Protein AF-A0A7W1UMT4-F1 (afdb_monomer_lite)

Radius of gyration: 26.76 Å; chains: 1; bounding box: 60×89×53 Å

pLDDT: mean 90.51, std 15.52, range [42.12, 98.88]

Secondary structure (DSSP, 8-state):
----SSHHHHHHHHHHHHTT--------PPP--TTS-HHHHHHIIIIISSTTSSSTTTGGGTTT---SSHHHHHH-BTTB-S--TT-GGG-HHHHHH---TTSS---SS-SSTTSPPPPHHHHHHHHHHHHTT---TTSPPTT-S-TT--EEEEEEGGGTEEEEEETTT--EEEEEE-SSSSS---EEEEEE-TTSSEEEEEESS-SEEEEEETTT--EEEEEE---

Structure (mmCIF, N/CA/C/O backbone):
data_AF-A0A7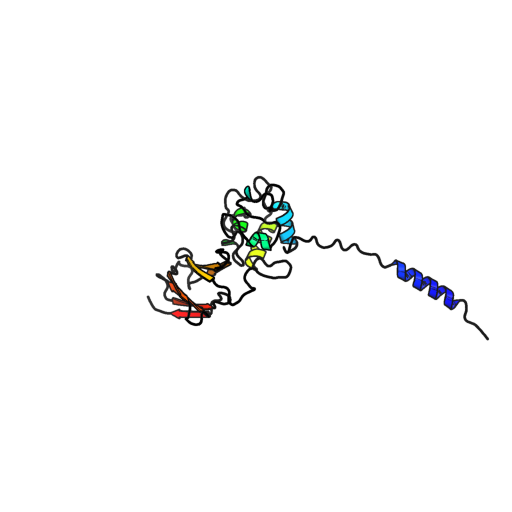W1UMT4-F1
#
_entry.id   AF-A0A7W1UMT4-F1
#
loop_
_atom_site.group_PDB
_atom_site.id
_atom_site.type_symbol
_atom_site.label_atom_id
_atom_site.label_alt_id
_atom_site.label_comp_id
_atom_site.label_asym_id
_atom_site.label_entity_id
_atom_site.label_seq_id
_atom_site.pdbx_PDB_ins_code
_atom_site.Cartn_x
_atom_site.Cartn_y
_atom_site.Cartn_z
_atom_site.occupancy
_atom_site.B_iso_or_equiv
_atom_site.auth_seq_id
_atom_site.auth_comp_id
_atom_site.auth_asym_id
_atom_site.auth_atom_id
_atom_site.pdbx_PDB_model_num
ATOM 1 N N . MET A 1 1 ? 33.170 -77.271 -19.018 1.00 42.12 1 MET A N 1
ATOM 2 C CA . MET A 1 1 ? 33.829 -76.186 -18.254 1.00 42.12 1 MET A CA 1
ATOM 3 C C . MET A 1 1 ? 33.916 -74.934 -19.131 1.00 42.12 1 MET A C 1
ATOM 5 O O . MET A 1 1 ? 34.455 -75.029 -20.220 1.00 42.12 1 MET A O 1
ATOM 9 N N . ARG A 1 2 ? 33.373 -73.802 -18.647 1.00 47.34 2 ARG A N 1
ATOM 10 C CA . ARG A 1 2 ? 33.477 -72.409 -19.159 1.00 47.34 2 ARG A CA 1
ATOM 11 C C . ARG A 1 2 ? 32.801 -72.032 -20.496 1.00 47.34 2 ARG A C 1
ATOM 13 O O . ARG A 1 2 ? 33.452 -71.708 -21.479 1.00 47.34 2 ARG A O 1
ATOM 20 N N . ILE A 1 3 ? 31.478 -71.873 -20.431 1.00 52.53 3 ILE A N 1
ATOM 21 C CA . ILE A 1 3 ? 30.715 -70.863 -21.191 1.00 52.53 3 ILE A CA 1
ATOM 22 C C . ILE A 1 3 ? 30.668 -69.618 -20.289 1.00 52.53 3 ILE A C 1
ATOM 24 O O . ILE A 1 3 ? 30.137 -69.764 -19.193 1.00 52.53 3 ILE A O 1
ATOM 28 N N . LYS A 1 4 ? 31.276 -68.470 -20.658 1.00 49.97 4 LYS A N 1
ATOM 29 C CA . LYS A 1 4 ? 31.112 -67.123 -20.018 1.00 49.97 4 LYS A CA 1
ATOM 30 C C . LYS A 1 4 ? 32.147 -66.087 -20.530 1.00 49.97 4 LYS A C 1
ATOM 32 O O . LYS A 1 4 ? 32.938 -65.567 -19.751 1.00 49.97 4 LYS A O 1
ATOM 37 N N . LYS A 1 5 ? 32.202 -65.777 -21.834 1.00 51.28 5 LYS A N 1
ATOM 38 C CA . LYS A 1 5 ? 33.026 -64.632 -22.311 1.00 51.28 5 LYS A CA 1
ATOM 39 C C . LYS A 1 5 ? 32.299 -63.627 -23.209 1.00 51.28 5 LYS A C 1
ATOM 41 O O . LYS A 1 5 ? 32.615 -62.448 -23.130 1.00 51.28 5 LYS A O 1
ATOM 46 N N . HIS A 1 6 ? 31.276 -64.028 -23.966 1.00 49.38 6 HIS A N 1
ATOM 47 C CA . HIS A 1 6 ? 30.597 -63.099 -24.885 1.00 49.38 6 HIS A CA 1
ATOM 48 C C . HIS A 1 6 ? 29.485 -62.253 -24.242 1.00 49.38 6 HIS A C 1
ATOM 50 O O . HIS A 1 6 ? 29.259 -61.126 -24.670 1.00 49.38 6 HIS A O 1
ATOM 56 N N . THR A 1 7 ? 28.859 -62.721 -23.158 1.00 48.56 7 THR A N 1
ATOM 57 C CA . THR A 1 7 ? 27.825 -61.958 -22.432 1.00 48.56 7 THR A CA 1
ATOM 58 C C . THR A 1 7 ? 28.391 -60.760 -21.668 1.00 48.56 7 THR A C 1
ATOM 60 O O . THR A 1 7 ? 27.680 -59.790 -21.441 1.00 48.56 7 THR A O 1
ATOM 63 N N . SER A 1 8 ? 29.679 -60.792 -21.306 1.00 48.41 8 SER A N 1
ATOM 64 C CA . SER A 1 8 ? 30.320 -59.702 -20.561 1.00 48.41 8 SER A CA 1
ATOM 65 C C . SER A 1 8 ? 30.620 -58.477 -21.426 1.00 48.41 8 SER A C 1
ATOM 67 O O . SER A 1 8 ? 30.654 -57.378 -20.894 1.00 48.41 8 SER A O 1
ATOM 69 N N . LEU A 1 9 ? 30.847 -58.645 -22.734 1.00 46.59 9 LEU A N 1
ATOM 70 C CA . LEU A 1 9 ? 31.264 -57.544 -23.610 1.00 46.59 9 LEU A CA 1
ATOM 71 C C . LEU A 1 9 ? 30.074 -56.686 -24.077 1.00 46.59 9 LEU A C 1
ATOM 73 O O . LEU A 1 9 ? 30.197 -55.470 -24.189 1.00 46.59 9 LEU A O 1
ATOM 77 N N . PHE A 1 10 ? 28.906 -57.304 -24.283 1.00 47.50 10 PHE A N 1
ATOM 78 C CA . PHE A 1 10 ? 27.680 -56.595 -24.675 1.00 47.50 10 PHE A CA 1
ATOM 79 C C . PHE A 1 10 ? 27.048 -55.800 -23.525 1.00 47.50 10 PHE A C 1
ATOM 81 O O . PHE A 1 10 ? 26.506 -54.722 -23.756 1.00 47.50 10 PHE A O 1
ATOM 88 N N . VAL A 1 11 ? 27.172 -56.279 -22.282 1.00 51.97 11 VAL A N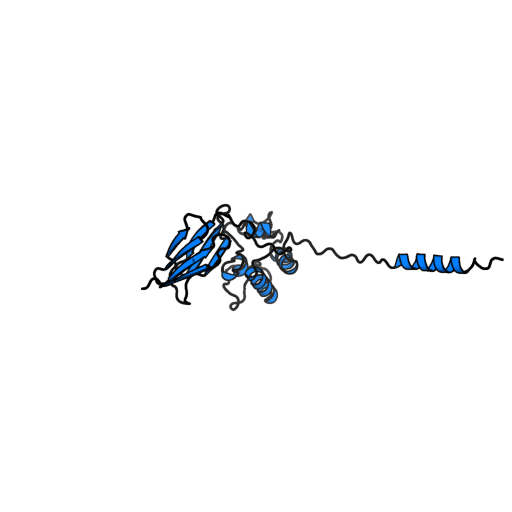 1
ATOM 89 C CA . VAL A 1 11 ? 26.691 -55.549 -21.095 1.00 51.97 11 VAL A CA 1
ATOM 90 C C . VAL A 1 11 ? 27.550 -54.305 -20.830 1.00 51.97 11 VAL A C 1
ATOM 92 O O . VAL A 1 11 ? 27.012 -53.249 -20.512 1.00 51.97 11 VAL A O 1
ATOM 95 N N . SER A 1 12 ? 28.866 -54.375 -21.059 1.00 52.12 12 SER A N 1
ATOM 96 C CA . SER A 1 12 ? 29.768 -53.225 -20.896 1.00 52.12 12 SER A CA 1
ATOM 97 C C . SER A 1 12 ? 29.534 -52.113 -21.925 1.00 52.12 12 SER A C 1
ATOM 99 O O . SER A 1 12 ? 29.654 -50.937 -21.588 1.00 52.12 12 SER A O 1
ATOM 101 N N . LEU A 1 13 ? 29.167 -52.459 -23.167 1.00 48.53 13 LEU A N 1
ATOM 102 C CA . LEU A 1 13 ? 28.899 -51.469 -24.218 1.00 48.53 13 LEU A CA 1
ATOM 103 C C . LEU A 1 13 ? 27.535 -50.778 -24.031 1.00 48.53 13 LEU A C 1
ATOM 105 O O . LEU A 1 13 ? 27.405 -49.591 -24.320 1.00 48.53 13 LEU A O 1
ATOM 109 N N . ALA A 1 14 ? 26.542 -51.485 -23.480 1.00 53.78 14 ALA A N 1
ATOM 110 C CA . ALA A 1 14 ? 25.231 -50.916 -23.158 1.00 53.78 14 ALA A CA 1
ATOM 111 C C . ALA A 1 14 ? 25.280 -49.935 -21.968 1.00 53.78 14 ALA A C 1
ATOM 113 O O . ALA A 1 14 ? 24.598 -48.912 -21.992 1.00 53.78 14 ALA A O 1
ATOM 114 N N . ILE A 1 15 ? 26.127 -50.195 -20.963 1.00 54.16 15 ILE A N 1
ATOM 115 C CA . ILE A 1 15 ? 26.299 -49.306 -19.798 1.00 54.16 15 ILE A CA 1
ATOM 116 C C . ILE A 1 15 ? 27.061 -48.026 -20.183 1.00 54.16 15 ILE A C 1
ATOM 118 O O . ILE A 1 15 ? 26.700 -46.938 -19.733 1.00 54.16 15 ILE A O 1
ATOM 122 N N . LEU A 1 16 ? 28.049 -48.111 -21.083 1.00 49.50 16 LEU A N 1
ATOM 123 C CA . LEU A 1 16 ? 28.735 -46.917 -21.596 1.00 49.50 16 LEU A CA 1
ATOM 124 C C . LEU A 1 16 ? 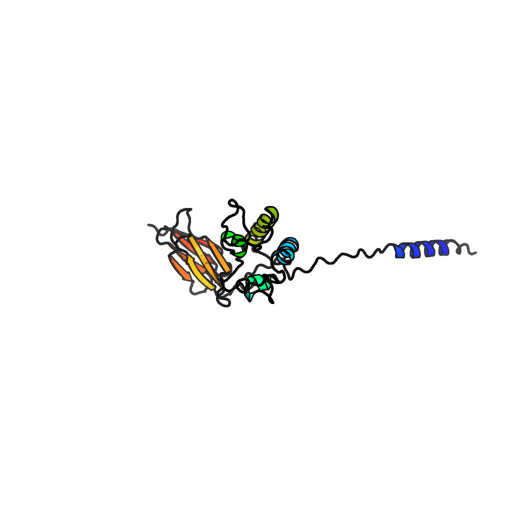27.825 -46.029 -22.457 1.00 49.50 16 LEU A C 1
ATOM 126 O O . LEU A 1 16 ? 27.987 -44.814 -22.428 1.00 49.50 16 LEU A O 1
ATOM 130 N N . LEU A 1 17 ? 26.846 -46.598 -23.170 1.00 50.06 17 LEU A N 1
ATOM 131 C CA . LEU A 1 17 ? 25.905 -45.824 -23.988 1.00 50.06 17 LEU A CA 1
ATOM 132 C C . LEU A 1 17 ? 24.823 -45.119 -23.146 1.00 50.06 17 LEU A C 1
ATOM 134 O O . LEU A 1 17 ? 24.358 -44.046 -23.527 1.00 50.06 17 LEU A O 1
ATOM 138 N N . SER A 1 18 ? 24.470 -45.659 -21.971 1.00 53.06 18 SER A N 1
ATOM 139 C CA . SER A 1 18 ? 23.539 -45.000 -21.037 1.00 53.06 18 SER A CA 1
ATOM 140 C C . SER A 1 18 ? 24.120 -43.766 -20.336 1.00 53.06 18 SER A C 1
ATOM 142 O O . SER A 1 18 ? 23.362 -42.903 -19.902 1.00 53.06 18 SER A O 1
ATOM 144 N N . CYS A 1 19 ? 25.450 -43.633 -20.279 1.00 49.44 19 CYS A N 1
ATOM 145 C CA . CYS A 1 19 ? 26.119 -42.483 -19.662 1.00 49.44 19 CYS A CA 1
ATOM 146 C C . CYS A 1 19 ? 26.206 -41.244 -20.575 1.00 49.44 19 CYS A C 1
ATOM 148 O O . CYS A 1 19 ? 26.606 -40.184 -20.107 1.00 49.44 19 CYS A O 1
ATOM 150 N N . PHE A 1 20 ? 25.821 -41.343 -21.855 1.00 49.38 20 PHE A N 1
ATOM 151 C CA . PHE A 1 20 ? 25.836 -40.209 -22.796 1.00 49.38 20 PHE A CA 1
ATOM 152 C C . PHE A 1 20 ? 24.475 -39.515 -22.967 1.00 49.38 20 PHE A C 1
ATOM 154 O O . PHE A 1 20 ? 24.371 -38.557 -23.729 1.00 49.38 20 PHE A O 1
ATOM 161 N N . LEU A 1 21 ? 23.432 -39.957 -22.252 1.00 49.69 21 LEU A N 1
ATOM 162 C CA . LEU A 1 21 ? 22.096 -39.346 -22.309 1.00 49.69 21 LEU A CA 1
ATOM 163 C C . LEU A 1 21 ? 21.813 -38.343 -21.183 1.00 49.69 21 LEU A C 1
ATOM 165 O O . LEU A 1 21 ? 20.728 -37.761 -21.148 1.00 49.69 21 LEU A O 1
ATOM 169 N N . THR A 1 22 ? 22.779 -38.049 -20.308 1.00 58.03 22 THR A N 1
ATOM 170 C CA . THR A 1 22 ? 22.703 -36.861 -19.447 1.00 58.03 22 THR A CA 1
ATOM 171 C C . THR A 1 22 ? 22.998 -35.620 -20.281 1.00 58.03 22 THR A C 1
ATOM 173 O O . THR A 1 22 ? 24.085 -35.049 -20.242 1.00 58.03 22 THR A O 1
ATOM 176 N N . THR A 1 23 ? 22.012 -35.208 -21.078 1.00 55.50 23 THR A N 1
ATOM 177 C CA . THR A 1 23 ? 21.967 -33.848 -21.596 1.00 55.50 23 THR A CA 1
ATOM 178 C C . THR A 1 23 ? 21.866 -32.917 -20.389 1.00 55.50 23 THR A C 1
ATOM 180 O O . THR A 1 23 ? 20.874 -32.919 -19.660 1.00 55.50 23 THR A O 1
ATOM 183 N N . CYS A 1 24 ? 22.923 -32.146 -20.132 1.00 55.28 24 CYS A N 1
ATOM 184 C CA . CYS A 1 24 ? 22.795 -30.934 -19.339 1.00 55.28 24 CYS A CA 1
ATOM 185 C C . CYS A 1 24 ? 21.838 -30.025 -20.106 1.00 55.28 24 CYS A C 1
ATOM 187 O O . CYS A 1 24 ? 22.247 -29.275 -20.995 1.00 55.28 24 CYS A O 1
ATOM 189 N N . LYS A 1 25 ? 20.546 -30.095 -19.777 1.00 57.00 25 LYS A N 1
ATOM 190 C CA . LYS A 1 25 ? 19.657 -28.970 -20.027 1.00 57.00 25 LYS A CA 1
ATOM 191 C C . LYS A 1 25 ? 20.327 -27.806 -19.306 1.00 57.00 25 LYS A C 1
ATOM 193 O O . LYS A 1 25 ? 20.435 -27.826 -18.085 1.00 57.00 25 LYS A O 1
ATOM 198 N N . ASN A 1 26 ? 20.831 -26.832 -20.061 1.00 54.00 26 ASN A N 1
ATOM 199 C CA . ASN A 1 26 ? 21.035 -25.500 -19.517 1.00 54.00 26 ASN A CA 1
ATOM 200 C C . ASN A 1 26 ? 19.641 -25.060 -19.068 1.00 54.00 26 ASN A C 1
ATOM 202 O O . ASN A 1 26 ? 18.863 -24.539 -19.871 1.00 54.00 26 ASN A O 1
ATOM 206 N N . GLU A 1 27 ? 19.281 -25.350 -17.819 1.00 52.88 27 GLU A N 1
ATOM 207 C CA . GLU A 1 27 ? 18.276 -24.563 -17.137 1.00 52.88 27 GLU A CA 1
ATOM 208 C C . GLU A 1 27 ? 18.863 -23.165 -17.167 1.00 52.88 27 GLU A C 1
ATOM 210 O O . GLU A 1 27 ? 19.809 -22.853 -16.446 1.00 52.88 27 GLU A O 1
ATOM 215 N N . LYS A 1 28 ? 18.414 -22.360 -18.137 1.00 56.12 28 LYS A N 1
ATOM 216 C CA . LYS A 1 28 ? 18.671 -20.931 -18.109 1.00 56.12 28 LYS A CA 1
ATOM 217 C C . LYS A 1 28 ? 18.177 -20.516 -16.735 1.00 56.12 28 LYS A C 1
ATOM 219 O O . LYS A 1 28 ? 16.968 -20.564 -16.515 1.00 56.12 28 LYS A O 1
ATOM 224 N N . GLY A 1 29 ? 19.109 -20.236 -15.821 1.00 60.88 29 GLY A N 1
ATOM 225 C CA . GLY A 1 29 ? 18.767 -19.820 -14.472 1.00 60.88 29 GLY A CA 1
ATOM 226 C C . GLY A 1 29 ? 17.716 -18.731 -14.596 1.00 60.88 29 GLY A C 1
ATOM 227 O O . GLY A 1 29 ? 17.865 -17.827 -15.425 1.00 60.88 29 GLY A O 1
ATOM 228 N N . THR A 1 30 ? 16.609 -18.880 -13.875 1.00 62.69 30 THR A N 1
ATOM 229 C CA . THR A 1 30 ? 15.587 -17.837 -13.798 1.00 62.69 30 THR A CA 1
ATOM 230 C C . THR A 1 30 ? 16.307 -16.530 -13.478 1.00 62.69 30 THR A C 1
ATOM 232 O O . THR A 1 30 ? 17.033 -16.505 -12.478 1.00 62.69 30 THR A O 1
ATOM 235 N N . PRO A 1 31 ? 16.201 -15.488 -14.328 1.00 74.38 31 PRO A N 1
ATOM 236 C CA . PRO A 1 31 ? 16.914 -14.242 -14.094 1.00 74.38 31 PRO A CA 1
ATOM 237 C C . PRO A 1 31 ? 16.641 -13.756 -12.673 1.00 74.38 31 PRO A C 1
ATOM 239 O O . PRO A 1 31 ? 15.491 -13.756 -12.233 1.00 74.38 31 PRO A O 1
ATOM 242 N N . ASP A 1 32 ? 17.682 -13.397 -11.930 1.00 83.50 32 ASP A N 1
ATOM 243 C CA . ASP A 1 32 ? 17.494 -12.806 -10.613 1.00 83.50 32 ASP A CA 1
ATOM 244 C C . ASP A 1 32 ? 17.035 -11.358 -10.786 1.00 83.50 32 ASP A C 1
ATOM 246 O O . ASP A 1 32 ? 17.789 -10.507 -11.254 1.00 83.50 32 ASP A O 1
ATOM 250 N N . PHE A 1 33 ? 15.771 -11.092 -10.459 1.00 95.12 33 PHE A N 1
ATOM 251 C CA . PHE A 1 33 ? 15.196 -9.751 -10.474 1.00 95.12 33 PHE A CA 1
ATOM 252 C C . PHE A 1 33 ? 15.297 -9.107 -9.090 1.00 95.12 33 PHE A C 1
ATOM 254 O O . PHE A 1 33 ? 14.361 -8.448 -8.648 1.00 95.12 33 PHE A O 1
ATOM 261 N N . ASN A 1 34 ? 16.400 -9.336 -8.374 1.00 95.94 34 ASN A N 1
ATOM 262 C CA . ASN A 1 34 ? 16.686 -8.763 -7.059 1.00 95.94 34 ASN A CA 1
ATOM 263 C C . ASN A 1 34 ? 15.475 -8.846 -6.112 1.00 95.94 34 ASN A C 1
ATOM 265 O O . ASN A 1 34 ? 14.974 -7.832 -5.609 1.00 95.94 34 ASN A O 1
ATOM 269 N N . ARG A 1 35 ? 15.009 -10.087 -5.907 1.00 97.06 35 ARG A N 1
ATOM 270 C CA . ARG A 1 35 ? 13.858 -10.489 -5.074 1.00 97.06 35 ARG A CA 1
ATOM 271 C C . ARG A 1 35 ? 12.465 -10.125 -5.594 1.00 97.06 35 ARG A C 1
ATOM 273 O O . ARG A 1 35 ? 11.492 -10.507 -4.952 1.00 97.06 35 ARG A O 1
ATOM 280 N N . PHE A 1 36 ? 12.297 -9.461 -6.736 1.00 98.38 36 PHE A N 1
ATOM 281 C CA . PHE A 1 36 ? 10.961 -9.390 -7.338 1.00 98.38 36 PHE A CA 1
ATOM 282 C C . PHE A 1 36 ? 10.510 -10.777 -7.847 1.00 98.38 36 PHE A C 1
ATOM 284 O O . PHE A 1 36 ? 11.341 -11.554 -8.336 1.00 98.38 36 PHE A O 1
ATOM 291 N N . PRO A 1 37 ? 9.199 -11.090 -7.801 1.00 97.69 37 PRO A N 1
ATOM 292 C CA . PRO A 1 37 ? 8.628 -12.177 -8.597 1.00 97.69 37 PRO A CA 1
ATOM 293 C C . PRO A 1 37 ? 8.964 -12.009 -10.085 1.00 97.69 37 PRO A C 1
ATOM 295 O O . PRO A 1 37 ? 9.106 -10.886 -10.560 1.00 97.69 37 PRO A O 1
ATOM 298 N N . ASP A 1 38 ? 9.103 -13.102 -10.835 1.00 96.75 38 ASP A N 1
ATOM 299 C CA . ASP A 1 38 ? 9.668 -13.065 -12.195 1.00 96.75 38 ASP A CA 1
ATOM 300 C C . ASP A 1 38 ? 8.899 -12.190 -13.190 1.00 96.75 38 ASP A C 1
ATOM 302 O O . ASP A 1 38 ? 9.489 -11.553 -14.060 1.00 96.75 38 ASP A O 1
ATOM 306 N N . ASP A 1 39 ? 7.577 -12.184 -13.112 1.00 96.81 39 ASP A N 1
ATOM 307 C CA . ASP A 1 39 ? 6.692 -11.412 -13.979 1.00 96.81 39 ASP A CA 1
ATOM 308 C C . ASP A 1 39 ? 6.706 -9.913 -13.634 1.00 96.81 39 ASP A C 1
ATOM 310 O O . ASP A 1 39 ? 6.851 -9.075 -14.526 1.00 96.81 39 ASP A O 1
ATOM 314 N N . VAL A 1 40 ? 6.668 -9.576 -12.346 1.00 98.44 40 VAL A N 1
ATOM 315 C CA . VAL A 1 40 ? 6.822 -8.206 -11.836 1.00 98.44 40 VAL A CA 1
ATOM 316 C C . VAL A 1 40 ? 8.229 -7.678 -12.118 1.00 98.44 40 VAL A C 1
ATOM 318 O O . VAL A 1 40 ? 8.394 -6.568 -12.620 1.00 98.44 40 VAL A O 1
ATOM 321 N N . GLY A 1 41 ? 9.252 -8.488 -11.854 1.00 97.69 41 GLY A N 1
ATOM 322 C CA . GLY A 1 41 ? 10.660 -8.170 -12.057 1.00 97.69 41 GLY A CA 1
ATOM 323 C C . GLY A 1 41 ? 10.981 -7.848 -13.513 1.00 97.69 41 GLY A C 1
ATOM 324 O O . GLY A 1 41 ? 11.678 -6.870 -13.782 1.00 97.69 41 GLY A O 1
ATOM 325 N N . LYS A 1 42 ? 10.389 -8.576 -14.470 1.00 97.19 42 LYS A N 1
ATOM 326 C CA . LYS A 1 42 ? 10.483 -8.229 -15.899 1.00 97.19 42 LYS A CA 1
ATOM 327 C C . LYS A 1 42 ? 10.003 -6.807 -16.167 1.00 97.19 42 LYS A C 1
ATOM 329 O O . LYS A 1 42 ? 10.700 -6.074 -16.863 1.00 97.19 42 LYS A O 1
ATOM 334 N N . ILE A 1 43 ? 8.863 -6.392 -15.612 1.00 98.12 43 ILE A N 1
ATOM 335 C CA . ILE A 1 43 ? 8.360 -5.019 -15.774 1.00 98.12 43 ILE A CA 1
ATOM 336 C C . ILE A 1 43 ? 9.338 -4.026 -15.139 1.00 98.12 43 ILE A C 1
ATOM 338 O O . ILE A 1 43 ? 9.769 -3.088 -15.811 1.00 98.12 43 ILE A O 1
ATOM 342 N N . MET A 1 44 ? 9.734 -4.259 -13.883 1.00 97.75 44 MET A N 1
ATOM 343 C CA . MET A 1 44 ? 10.614 -3.347 -13.145 1.00 97.75 44 MET A CA 1
ATOM 344 C C . MET A 1 44 ? 11.927 -3.106 -13.890 1.00 97.75 44 MET A C 1
ATOM 346 O O . MET A 1 44 ? 12.285 -1.958 -14.129 1.00 97.75 44 MET A O 1
ATOM 350 N N . PHE A 1 45 ? 12.607 -4.156 -14.346 1.00 96.62 45 PHE A N 1
ATOM 351 C CA . PHE A 1 45 ? 13.932 -4.027 -14.960 1.00 96.62 45 PHE A CA 1
ATOM 352 C C . PHE A 1 45 ? 13.914 -3.613 -16.431 1.00 96.62 45 PHE A C 1
ATOM 354 O O . PHE A 1 45 ? 14.888 -3.038 -16.908 1.00 96.62 45 PHE A O 1
ATOM 361 N N . THR A 1 46 ? 12.834 -3.883 -17.169 1.00 95.12 46 THR A N 1
ATOM 362 C CA . THR A 1 46 ? 12.774 -3.526 -18.599 1.00 95.12 46 THR A CA 1
ATOM 363 C C . THR A 1 46 ? 12.106 -2.181 -18.864 1.00 95.12 46 THR A C 1
ATOM 365 O O . THR A 1 46 ? 12.325 -1.609 -19.931 1.00 95.12 46 THR A O 1
ATOM 368 N N . LYS A 1 47 ? 11.309 -1.663 -17.918 1.00 96.31 47 LYS A N 1
ATOM 369 C CA . LYS A 1 47 ? 10.514 -0.439 -18.114 1.00 96.31 47 LYS A CA 1
ATOM 370 C C . LYS A 1 47 ? 10.732 0.650 -17.064 1.00 96.31 47 LYS A C 1
ATOM 372 O O . LYS A 1 47 ? 10.364 1.790 -17.333 1.00 96.31 47 LYS A O 1
ATOM 377 N N . CYS A 1 48 ? 11.299 0.333 -15.896 1.00 96.31 48 CYS A N 1
ATOM 378 C CA . CYS A 1 48 ? 11.365 1.275 -14.771 1.00 96.31 48 CYS A CA 1
ATOM 379 C C . CYS A 1 48 ? 12.806 1.547 -14.305 1.00 96.31 48 CYS A C 1
ATOM 381 O O . CYS A 1 48 ? 13.259 2.693 -14.295 1.00 96.31 48 CYS A O 1
ATOM 383 N N . ALA A 1 49 ? 13.537 0.496 -13.937 1.00 96.44 49 ALA A N 1
ATOM 384 C CA . ALA A 1 49 ? 14.914 0.518 -13.450 1.00 96.44 49 ALA A CA 1
ATOM 385 C C . ALA A 1 49 ? 15.926 0.482 -14.610 1.00 96.44 49 ALA A C 1
ATOM 387 O O . ALA A 1 49 ? 16.857 -0.318 -14.634 1.00 96.44 49 ALA A O 1
ATOM 388 N N . THR A 1 50 ? 15.726 1.349 -15.602 1.00 93.94 50 THR A N 1
ATOM 389 C CA . THR A 1 50 ? 16.637 1.524 -16.738 1.00 93.94 50 THR A CA 1
ATOM 390 C C . THR A 1 50 ? 17.578 2.706 -16.505 1.00 93.94 50 THR A C 1
ATOM 392 O O . THR A 1 50 ? 17.297 3.599 -15.700 1.00 93.94 50 THR A O 1
ATOM 395 N N . THR A 1 51 ? 18.704 2.747 -17.220 1.00 92.31 51 THR A N 1
ATOM 396 C CA . THR A 1 51 ? 19.644 3.878 -17.176 1.00 92.31 51 THR A CA 1
ATOM 397 C C . THR A 1 51 ? 18.917 5.207 -17.410 1.00 92.31 51 THR A C 1
ATOM 399 O O . THR A 1 51 ? 18.171 5.339 -18.376 1.00 92.31 51 THR A O 1
ATOM 402 N N . GLY A 1 52 ? 19.129 6.185 -16.523 1.00 92.25 52 GLY A N 1
ATOM 403 C CA . GLY A 1 52 ? 18.460 7.489 -16.573 1.00 92.25 52 GLY A CA 1
ATOM 404 C C . GLY A 1 52 ? 17.096 7.555 -15.871 1.00 92.25 52 GLY A C 1
ATOM 405 O O . GLY A 1 52 ? 16.516 8.635 -15.814 1.00 92.25 52 GLY A O 1
ATOM 406 N N . CYS A 1 53 ? 16.586 6.445 -15.323 1.00 94.62 53 CYS A N 1
ATOM 407 C CA . CYS A 1 53 ? 15.290 6.381 -14.637 1.00 94.62 53 CYS A CA 1
ATOM 408 C C . CYS A 1 53 ? 15.441 5.920 -13.173 1.00 94.62 53 CYS A C 1
ATOM 410 O O . CYS A 1 53 ? 16.208 6.513 -12.419 1.00 94.62 53 CYS A O 1
ATOM 412 N N . HIS A 1 54 ? 14.723 4.881 -12.741 1.00 96.88 54 HIS A N 1
ATOM 413 C CA . HIS A 1 54 ? 14.633 4.477 -11.334 1.00 96.88 54 HIS A CA 1
ATOM 414 C C . HIS A 1 54 ? 15.751 3.515 -10.903 1.00 96.88 54 HIS A C 1
ATOM 416 O O . HIS A 1 54 ? 15.485 2.427 -10.395 1.00 96.88 54 HIS A O 1
ATOM 422 N N . THR A 1 55 ? 17.006 3.908 -11.113 1.00 97.00 55 THR A N 1
ATOM 423 C CA . THR A 1 55 ? 18.198 3.176 -10.636 1.00 97.00 55 THR A CA 1
ATOM 424 C C . THR A 1 55 ? 18.916 3.958 -9.549 1.00 97.00 55 THR A C 1
ATOM 426 O O . THR A 1 55 ? 18.795 5.179 -9.498 1.00 97.00 55 THR A O 1
ATOM 429 N N . ASP A 1 56 ? 19.718 3.317 -8.701 1.00 96.56 56 ASP A N 1
ATOM 430 C CA . ASP A 1 56 ? 20.483 3.998 -7.654 1.00 96.56 56 ASP A CA 1
ATOM 431 C C . ASP A 1 56 ? 21.406 5.082 -8.219 1.00 96.56 56 ASP A C 1
ATOM 433 O O . ASP A 1 56 ? 21.545 6.145 -7.612 1.00 96.56 56 ASP A O 1
ATOM 437 N N . ASN A 1 57 ? 21.944 4.861 -9.421 1.00 96.62 57 ASN A N 1
ATOM 438 C CA . ASN A 1 57 ? 22.779 5.833 -10.125 1.00 96.62 57 ASN A CA 1
ATOM 439 C C . ASN A 1 57 ? 21.988 7.008 -10.727 1.00 96.62 57 ASN A C 1
ATOM 441 O O . ASN A 1 57 ? 22.558 8.076 -10.937 1.00 96.62 57 ASN A O 1
ATOM 445 N N . SER A 1 58 ? 20.698 6.828 -11.026 1.00 95.88 58 SER A N 1
ATOM 446 C CA . SER A 1 58 ? 19.894 7.812 -11.776 1.00 95.88 58 SER A CA 1
ATOM 447 C C . SER A 1 58 ? 18.747 8.421 -10.960 1.00 95.88 58 SER A C 1
ATOM 449 O O . SER A 1 58 ? 18.133 9.394 -11.398 1.00 95.88 58 SER A O 1
ATOM 451 N N . LYS A 1 59 ? 18.482 7.908 -9.749 1.00 95.00 59 LYS A N 1
ATOM 452 C CA . LYS A 1 59 ? 17.281 8.226 -8.963 1.00 95.00 59 LYS A CA 1
ATOM 453 C C . LYS A 1 59 ? 17.114 9.697 -8.612 1.00 95.00 59 LYS A C 1
ATOM 455 O O . LYS A 1 59 ? 15.994 10.145 -8.381 1.00 95.00 59 LYS A O 1
ATOM 460 N N . GLY A 1 60 ? 18.200 10.471 -8.604 1.00 93.38 60 GLY A N 1
ATOM 461 C CA . GLY A 1 60 ? 18.139 11.924 -8.419 1.00 93.38 60 GLY A CA 1
ATOM 462 C C . GLY A 1 60 ? 17.222 12.617 -9.436 1.00 93.38 60 GLY A C 1
ATOM 463 O O . GLY A 1 60 ? 16.529 13.564 -9.079 1.00 93.38 60 GLY A O 1
ATOM 464 N N . ALA A 1 61 ? 17.144 12.098 -10.666 1.00 89.81 61 ALA A N 1
ATOM 465 C CA . ALA A 1 61 ? 16.260 12.605 -11.717 1.00 89.81 61 ALA A CA 1
ATOM 466 C C . ALA A 1 61 ? 14.835 12.015 -11.673 1.00 89.81 61 ALA A C 1
ATOM 468 O O . ALA A 1 61 ? 13.966 12.456 -12.420 1.00 89.81 61 ALA A O 1
ATOM 469 N N . SER A 1 62 ? 14.570 11.038 -10.800 1.00 92.50 62 SER A N 1
ATOM 470 C CA . SER A 1 62 ? 13.306 10.295 -10.726 1.00 92.50 62 SER A CA 1
ATOM 471 C C . SER A 1 62 ? 12.697 10.326 -9.318 1.00 92.50 62 SER A C 1
ATOM 473 O O . SER A 1 62 ? 12.223 9.314 -8.795 1.00 92.50 62 SER A O 1
ATOM 475 N N . GLY A 1 63 ? 12.760 11.493 -8.669 1.00 93.69 63 GLY A N 1
ATOM 476 C CA . GLY A 1 63 ? 12.173 11.713 -7.343 1.00 93.69 63 GLY A CA 1
ATOM 477 C C . GLY A 1 63 ? 12.841 10.907 -6.227 1.00 93.69 63 GLY A C 1
ATOM 478 O O . GLY A 1 63 ? 12.180 10.513 -5.273 1.00 93.69 63 GLY A O 1
ATOM 479 N N . GLY A 1 64 ? 14.131 10.593 -6.355 1.00 96.12 64 GLY A N 1
ATOM 480 C CA . GLY A 1 64 ? 14.889 9.812 -5.375 1.00 96.12 64 GLY A CA 1
ATOM 481 C C . GLY A 1 64 ? 14.499 8.334 -5.282 1.00 96.12 64 GLY A C 1
ATOM 482 O O . GLY A 1 64 ? 15.043 7.638 -4.432 1.00 96.12 64 GLY A O 1
ATOM 483 N N . LEU A 1 65 ? 13.592 7.844 -6.135 1.00 97.31 65 LEU A N 1
ATOM 484 C CA . LEU A 1 65 ? 13.087 6.472 -6.096 1.00 97.31 65 LEU A CA 1
ATOM 485 C C . LEU A 1 65 ? 13.982 5.508 -6.888 1.00 97.31 65 LEU A C 1
ATOM 487 O O . LEU A 1 65 ? 14.202 5.723 -8.082 1.00 97.31 65 LEU A O 1
ATOM 491 N N . SER A 1 66 ? 14.406 4.417 -6.246 1.00 97.81 66 SER A N 1
ATOM 492 C CA . SER A 1 66 ? 15.096 3.285 -6.880 1.00 97.81 66 SER A CA 1
ATOM 493 C C . SER A 1 66 ? 14.187 2.058 -6.945 1.00 97.81 66 SER A C 1
ATOM 495 O O . SER A 1 66 ? 13.521 1.717 -5.969 1.00 97.81 66 SER A O 1
ATOM 497 N N . LEU A 1 67 ? 14.172 1.394 -8.099 1.00 97.88 67 LEU A N 1
ATOM 498 C CA . LEU A 1 67 ? 13.418 0.168 -8.372 1.00 97.88 67 LEU A CA 1
ATOM 499 C C . LEU A 1 67 ? 14.347 -0.990 -8.777 1.00 97.88 67 LEU A C 1
ATOM 501 O O . LEU A 1 67 ? 13.893 -1.981 -9.340 1.00 97.88 67 LEU A O 1
ATOM 505 N N . GLU A 1 68 ? 15.648 -0.880 -8.483 1.00 96.00 68 GLU A N 1
ATOM 506 C CA . GLU A 1 68 ? 16.649 -1.920 -8.772 1.00 96.00 68 GLU A CA 1
ATOM 507 C C . GLU A 1 68 ? 16.547 -3.145 -7.860 1.00 96.00 68 GLU A C 1
ATOM 509 O O . GLU A 1 68 ? 17.206 -4.147 -8.111 1.00 96.00 68 GLU A O 1
ATOM 514 N N . SER A 1 69 ? 15.733 -3.104 -6.808 1.00 98.06 69 SER A N 1
ATOM 515 C CA . SER A 1 69 ? 15.380 -4.291 -6.033 1.00 98.06 69 SER A CA 1
ATOM 516 C C . SER A 1 69 ? 14.043 -4.119 -5.331 1.00 98.06 69 SER A C 1
ATOM 518 O O . SER A 1 69 ? 13.554 -2.997 -5.146 1.00 98.06 69 SER A O 1
ATOM 520 N N . TRP A 1 70 ? 13.471 -5.243 -4.897 1.00 98.56 70 TRP A N 1
ATOM 521 C CA . TRP A 1 70 ? 12.253 -5.242 -4.094 1.00 98.56 70 TRP A CA 1
ATOM 522 C C . TRP A 1 70 ? 12.431 -4.429 -2.804 1.00 98.56 70 TRP A C 1
ATOM 524 O O . TRP A 1 70 ? 11.570 -3.623 -2.458 1.00 98.56 70 TRP A O 1
ATOM 534 N N . ASP A 1 71 ? 13.582 -4.555 -2.133 1.00 98.12 71 ASP A N 1
ATOM 535 C CA . ASP A 1 71 ? 13.875 -3.781 -0.921 1.00 98.12 71 ASP A CA 1
ATOM 536 C C . ASP A 1 71 ? 14.003 -2.280 -1.209 1.00 98.12 71 ASP A C 1
ATOM 538 O O . ASP A 1 71 ? 13.455 -1.471 -0.460 1.00 98.12 71 ASP A O 1
ATOM 542 N N . LYS A 1 72 ? 14.676 -1.904 -2.309 1.00 98.00 72 LYS A N 1
ATOM 543 C CA . LYS A 1 72 ? 14.863 -0.501 -2.713 1.00 98.00 72 LYS A CA 1
ATOM 544 C C . LYS A 1 72 ? 13.544 0.204 -2.999 1.00 98.00 72 LYS A C 1
ATOM 546 O O . LYS A 1 72 ? 13.362 1.337 -2.562 1.00 98.00 72 LYS A O 1
ATOM 551 N N . MET A 1 73 ? 12.593 -0.480 -3.632 1.00 98.38 73 MET A N 1
ATOM 552 C CA . MET A 1 73 ? 11.252 0.064 -3.869 1.00 98.38 73 MET A CA 1
ATOM 553 C C . MET A 1 73 ? 10.563 0.492 -2.558 1.00 98.38 73 MET A C 1
ATOM 555 O O . MET A 1 73 ? 9.902 1.533 -2.510 1.00 98.38 73 MET A O 1
ATOM 559 N N . PHE A 1 74 ? 10.746 -0.280 -1.482 1.00 98.44 74 PHE A N 1
ATOM 560 C CA . PHE A 1 74 ? 10.171 0.009 -0.165 1.00 98.44 74 PHE A CA 1
ATOM 561 C C . PHE A 1 74 ? 10.946 1.049 0.659 1.00 98.44 74 PHE A C 1
ATOM 563 O O . PHE A 1 74 ? 10.437 1.476 1.694 1.00 98.44 74 PHE A O 1
ATOM 570 N N . GLU A 1 75 ? 12.126 1.500 0.217 1.00 97.75 75 GLU A N 1
ATOM 571 C CA . GLU A 1 75 ? 12.784 2.693 0.781 1.00 97.75 75 GLU A CA 1
ATOM 572 C C . GLU A 1 75 ? 12.040 3.984 0.389 1.00 97.75 75 GLU A C 1
ATOM 574 O O . GLU A 1 75 ? 12.170 5.003 1.066 1.00 97.75 75 GLU A O 1
ATOM 579 N N . GLY A 1 76 ? 11.214 3.933 -0.665 1.00 97.06 76 GLY A N 1
ATOM 580 C CA . GLY A 1 76 ? 10.464 5.078 -1.170 1.00 97.06 76 GLY A CA 1
ATOM 581 C C . GLY A 1 76 ? 11.332 6.083 -1.932 1.00 97.06 76 GLY A C 1
ATOM 582 O O . GLY A 1 76 ? 12.487 5.828 -2.270 1.00 97.06 76 GLY A O 1
ATOM 583 N N . GLY A 1 77 ? 10.733 7.228 -2.251 1.00 95.94 77 GLY A N 1
ATOM 584 C CA . GLY A 1 77 ? 11.422 8.373 -2.843 1.00 95.94 77 GLY A CA 1
ATOM 585 C C . GLY A 1 77 ? 11.227 9.632 -2.002 1.00 95.94 77 GLY A C 1
ATOM 586 O O . GLY A 1 77 ? 10.697 9.595 -0.892 1.00 95.94 77 GLY A O 1
ATOM 587 N N . THR A 1 78 ? 11.582 10.788 -2.556 1.00 94.38 78 THR A N 1
ATOM 588 C CA . THR A 1 78 ? 11.337 12.094 -1.921 1.00 94.38 78 THR A CA 1
ATOM 589 C C . THR A 1 78 ? 9.846 12.366 -1.694 1.00 94.38 78 THR A C 1
ATOM 591 O O . THR A 1 78 ? 9.492 13.138 -0.810 1.00 94.38 78 THR A O 1
ATOM 594 N N . GLY A 1 79 ? 8.973 11.697 -2.454 1.00 90.62 79 GLY A N 1
ATOM 595 C CA . GLY A 1 79 ? 7.518 11.721 -2.306 1.00 90.62 79 GLY A CA 1
ATOM 596 C C . GLY A 1 79 ? 6.941 10.714 -1.302 1.00 90.62 79 GLY A C 1
ATOM 597 O O . GLY A 1 79 ? 5.750 10.435 -1.388 1.00 90.62 79 GLY A O 1
ATOM 598 N N . SER A 1 80 ? 7.741 10.172 -0.373 1.00 95.06 80 SER A N 1
ATOM 599 C CA . SER A 1 80 ? 7.364 9.090 0.558 1.00 95.06 80 SER A CA 1
ATOM 600 C C . SER A 1 80 ? 7.284 7.703 -0.112 1.00 95.06 80 SER A C 1
ATOM 602 O O . SER A 1 80 ? 7.954 7.444 -1.117 1.00 95.06 80 SER A O 1
ATOM 604 N N . ALA A 1 81 ? 6.535 6.772 0.486 1.00 97.81 81 ALA A N 1
ATOM 605 C CA . ALA A 1 81 ? 6.398 5.400 0.011 1.00 97.81 81 ALA A CA 1
ATOM 606 C C . ALA A 1 81 ? 5.781 5.370 -1.395 1.00 97.81 81 ALA A C 1
ATOM 608 O O . ALA A 1 81 ? 4.708 5.925 -1.630 1.00 97.81 81 ALA A O 1
ATOM 609 N N . CYS A 1 82 ? 6.442 4.683 -2.330 1.00 97.44 82 CYS A N 1
ATOM 610 C CA . CYS A 1 82 ? 5.875 4.457 -3.662 1.00 97.44 82 CYS A CA 1
ATOM 611 C C . CYS A 1 82 ? 4.934 3.242 -3.706 1.00 97.44 82 CYS A C 1
ATOM 613 O O . CYS A 1 82 ? 4.084 3.134 -4.591 1.00 97.44 82 CYS A O 1
ATOM 615 N N . MET A 1 83 ? 5.089 2.341 -2.735 1.00 98.00 83 MET A N 1
ATOM 616 C CA . MET A 1 83 ? 4.411 1.059 -2.660 1.00 98.00 83 MET A CA 1
ATOM 617 C C . MET A 1 83 ? 3.846 0.849 -1.262 1.00 98.00 83 MET A C 1
ATOM 619 O O . MET A 1 83 ? 4.582 0.935 -0.278 1.00 98.00 83 MET A O 1
ATOM 623 N N . VAL A 1 84 ? 2.559 0.522 -1.181 1.00 98.38 84 VAL A N 1
ATOM 624 C CA . VAL A 1 84 ? 1.877 0.228 0.078 1.00 98.38 84 VAL A CA 1
ATOM 625 C C . VAL A 1 84 ? 1.175 -1.125 -0.040 1.00 98.38 84 VAL A C 1
ATOM 627 O O . VAL A 1 84 ? 0.237 -1.263 -0.832 1.00 98.38 84 VAL A O 1
ATOM 630 N N . PRO A 1 85 ? 1.608 -2.147 0.723 1.00 98.56 85 PRO A N 1
ATOM 631 C CA . PRO A 1 85 ? 1.046 -3.488 0.621 1.00 98.56 85 PRO A CA 1
ATOM 632 C C . PRO A 1 85 ? -0.472 -3.508 0.808 1.00 98.56 85 PRO A C 1
ATOM 634 O O . PRO A 1 85 ? -1.007 -2.808 1.671 1.00 98.56 85 PRO A O 1
ATOM 637 N N . TYR A 1 86 ? -1.140 -4.351 0.017 1.00 98.62 86 TYR A N 1
ATOM 638 C CA . TYR A 1 86 ? -2.591 -4.572 -0.004 1.00 98.62 86 TYR A CA 1
ATOM 639 C C . TYR A 1 86 ? -3.426 -3.405 -0.552 1.00 98.62 86 TYR A C 1
ATOM 641 O O . TYR A 1 86 ? -4.649 -3.507 -0.591 1.00 98.62 86 TYR A O 1
ATOM 649 N N . ARG A 1 87 ? -2.796 -2.300 -0.979 1.00 98.00 87 ARG A N 1
ATOM 650 C CA . ARG A 1 87 ? -3.485 -1.053 -1.344 1.00 98.00 87 ARG A CA 1
ATOM 651 C C . ARG A 1 87 ? -2.916 -0.446 -2.621 1.00 98.00 87 ARG A C 1
ATOM 653 O O . ARG A 1 87 ? -2.155 0.523 -2.581 1.00 98.00 87 ARG A O 1
ATOM 660 N N . HIS A 1 88 ? -3.292 -1.003 -3.776 1.00 98.44 88 HIS A N 1
ATOM 661 C CA . HIS A 1 88 ? -2.927 -0.409 -5.073 1.00 98.44 88 HIS A CA 1
ATOM 662 C C . HIS A 1 88 ? -3.425 1.040 -5.205 1.00 98.44 88 HIS A C 1
ATOM 664 O O . HIS A 1 88 ? -2.744 1.875 -5.787 1.00 98.44 88 HIS A O 1
ATOM 670 N N . ASP A 1 89 ? -4.577 1.343 -4.611 1.00 97.62 89 ASP A N 1
ATOM 671 C CA . ASP A 1 89 ? -5.222 2.654 -4.580 1.00 97.62 89 ASP A CA 1
ATOM 672 C C . ASP A 1 89 ? -4.448 3.708 -3.769 1.00 97.62 89 ASP A C 1
ATOM 674 O O . ASP A 1 89 ? -4.563 4.897 -4.058 1.00 97.62 89 ASP A O 1
ATOM 678 N N . TYR A 1 90 ? -3.608 3.284 -2.819 1.00 97.75 90 TYR A N 1
ATOM 679 C CA . TYR A 1 90 ? -2.681 4.153 -2.080 1.00 97.75 90 TYR A CA 1
ATOM 680 C C . TYR A 1 90 ? -1.209 3.983 -2.486 1.00 97.75 90 TYR A C 1
ATOM 682 O O . TYR A 1 90 ? -0.323 4.585 -1.880 1.00 97.75 90 TYR A O 1
ATOM 690 N N . SER A 1 91 ? -0.923 3.192 -3.521 1.00 98.31 91 SER A N 1
ATOM 691 C CA . SER A 1 91 ? 0.435 2.993 -4.029 1.00 98.31 91 SER A CA 1
ATOM 692 C C . SER A 1 91 ? 0.689 3.923 -5.208 1.00 98.31 91 SER A C 1
ATOM 694 O O . SER A 1 91 ? 0.203 3.686 -6.313 1.00 98.31 91 SER A O 1
ATOM 696 N N . THR A 1 92 ? 1.477 4.979 -5.005 1.00 97.31 92 THR A N 1
ATOM 697 C CA . THR A 1 92 ? 1.735 5.973 -6.063 1.00 97.31 92 THR A CA 1
ATOM 698 C C . THR A 1 92 ? 2.430 5.374 -7.285 1.00 97.31 92 THR A C 1
ATOM 700 O O . THR A 1 92 ? 2.168 5.831 -8.396 1.00 97.31 92 THR A O 1
ATOM 703 N N . LEU A 1 93 ? 3.226 4.306 -7.120 1.00 97.81 93 LEU A N 1
ATOM 704 C CA . LEU A 1 93 ? 3.771 3.530 -8.238 1.00 97.81 93 LEU A CA 1
ATOM 705 C C . LEU A 1 93 ? 2.651 3.073 -9.179 1.00 97.81 93 LEU A C 1
ATOM 707 O O . LEU A 1 93 ? 2.767 3.262 -10.388 1.00 97.81 93 LEU A O 1
ATOM 711 N N . PHE A 1 94 ? 1.553 2.537 -8.635 1.00 98.62 94 PHE A N 1
ATOM 712 C CA . PHE A 1 94 ? 0.400 2.116 -9.429 1.00 98.62 94 PHE A CA 1
ATOM 713 C C . PHE A 1 94 ? -0.269 3.307 -10.121 1.00 98.62 94 PHE A C 1
ATOM 715 O O . PHE A 1 94 ? -0.513 3.261 -11.326 1.00 98.62 94 PHE A O 1
ATOM 722 N N . SER A 1 95 ? -0.511 4.398 -9.392 1.00 98.00 95 SER A N 1
ATOM 723 C CA . SER A 1 95 ? -1.187 5.582 -9.934 1.00 98.00 95 SER A CA 1
ATOM 724 C C . SER A 1 95 ? -0.427 6.238 -11.094 1.00 98.00 95 SER A C 1
ATOM 726 O O . SER A 1 95 ? -1.053 6.808 -11.985 1.00 98.00 95 SER A O 1
ATOM 728 N N . TYR A 1 96 ? 0.907 6.160 -11.120 1.00 97.88 96 TYR A N 1
ATOM 729 C CA . TYR A 1 96 ? 1.711 6.667 -12.237 1.00 97.88 96 TYR A CA 1
ATOM 730 C C . TYR A 1 96 ? 1.707 5.745 -13.463 1.00 97.88 96 TYR A C 1
ATOM 732 O O . TYR A 1 96 ? 1.749 6.248 -14.586 1.00 97.88 96 TYR A O 1
ATOM 740 N N . VAL A 1 97 ? 1.668 4.420 -13.282 1.00 98.25 97 VAL A N 1
ATOM 741 C CA . VAL A 1 97 ? 1.694 3.461 -14.407 1.00 98.25 97 VAL A CA 1
ATOM 742 C C . VAL A 1 97 ? 0.307 3.136 -14.960 1.00 98.25 97 VAL A C 1
ATOM 744 O O . VAL A 1 97 ? 0.183 2.680 -16.097 1.00 98.25 97 VAL A O 1
ATOM 747 N N . ASN A 1 98 ? -0.749 3.363 -14.179 1.00 98.38 98 ASN A N 1
ATOM 748 C CA . ASN A 1 98 ? -2.113 3.136 -14.619 1.00 98.38 98 ASN A CA 1
ATOM 749 C C . ASN A 1 98 ? -2.555 4.219 -15.610 1.00 98.38 98 ASN A C 1
ATOM 751 O O . ASN A 1 98 ? -2.761 5.370 -15.232 1.00 98.38 98 ASN A O 1
ATOM 755 N N . THR A 1 99 ? -2.796 3.831 -16.861 1.00 97.62 99 THR A N 1
ATOM 756 C CA . THR A 1 99 ? -3.393 4.705 -17.886 1.00 97.62 99 THR A CA 1
ATOM 757 C C . THR A 1 99 ? -4.806 4.282 -18.289 1.00 97.62 99 THR A C 1
ATOM 759 O O . THR A 1 99 ? -5.290 4.695 -19.343 1.00 97.62 99 THR A O 1
ATOM 762 N N . TYR A 1 100 ? -5.449 3.426 -17.490 1.00 97.94 100 TYR A N 1
ATOM 763 C CA . TYR A 1 100 ? -6.786 2.891 -17.728 1.00 97.94 100 TYR A CA 1
ATOM 764 C C . TYR A 1 100 ? -7.758 3.467 -16.692 1.00 97.94 100 TYR A C 1
ATOM 766 O O . TYR A 1 100 ? -7.623 3.231 -15.489 1.00 97.94 100 TYR A O 1
ATOM 774 N N . SER A 1 101 ? -8.745 4.234 -17.160 1.00 96.06 101 SER A N 1
ATOM 775 C CA . SER A 1 101 ? -9.673 4.985 -16.300 1.00 96.06 101 SER A CA 1
ATOM 776 C C . SER A 1 101 ? -10.557 4.102 -15.420 1.00 96.06 101 SER A C 1
ATOM 778 O O . SER A 1 101 ? -11.057 4.556 -14.397 1.00 96.06 101 SER A O 1
ATOM 780 N N . ASP A 1 102 ? -10.740 2.838 -15.792 1.00 97.06 102 ASP A N 1
ATOM 781 C CA . ASP A 1 102 ? -11.532 1.863 -15.049 1.00 97.06 102 ASP A CA 1
ATOM 782 C C . ASP A 1 102 ? -10.721 1.088 -13.993 1.00 97.06 102 ASP A C 1
ATOM 784 O O . ASP A 1 102 ? -11.274 0.274 -13.255 1.00 97.06 102 ASP A O 1
ATOM 788 N N . MET A 1 103 ? -9.408 1.330 -13.891 1.00 96.50 103 MET A N 1
ATOM 789 C CA . MET A 1 103 ? -8.519 0.594 -12.984 1.00 96.50 103 MET A CA 1
ATOM 790 C C . MET A 1 103 ? -8.087 1.369 -11.737 1.00 96.50 103 MET A C 1
ATOM 792 O O . MET A 1 103 ? -7.473 0.761 -10.855 1.00 96.50 103 MET A O 1
ATOM 796 N N . GLY A 1 104 ? -8.445 2.648 -11.625 1.00 95.19 104 GLY A N 1
ATOM 797 C CA . GLY A 1 104 ? -8.126 3.506 -10.485 1.00 95.19 104 GLY A CA 1
ATOM 798 C C . GLY A 1 104 ? -7.623 4.880 -10.920 1.00 95.19 104 GLY A C 1
ATOM 799 O O . GLY A 1 104 ? -7.799 5.289 -12.066 1.00 95.19 104 GLY A O 1
ATOM 800 N N . VAL A 1 105 ? -6.984 5.591 -9.991 1.00 96.25 105 VAL A N 1
ATOM 801 C CA . VAL A 1 105 ? -6.415 6.923 -10.238 1.00 96.25 105 VAL A CA 1
ATOM 802 C C . VAL A 1 105 ? -5.276 6.846 -11.262 1.00 96.25 105 VAL A C 1
ATOM 804 O O . VAL A 1 105 ? -4.515 5.878 -11.292 1.00 96.25 105 VAL A O 1
ATOM 807 N N . THR A 1 106 ? -5.152 7.895 -12.076 1.00 97.50 106 THR A N 1
ATOM 808 C CA . THR A 1 106 ? -4.008 8.141 -12.961 1.00 97.50 106 THR A CA 1
ATOM 809 C C . THR A 1 106 ? -3.370 9.472 -12.583 1.00 97.50 106 THR A C 1
ATOM 811 O O . THR A 1 106 ? -4.055 10.494 -12.522 1.00 97.50 106 THR A O 1
ATOM 814 N N . LEU A 1 107 ? -2.058 9.473 -12.352 1.00 96.12 107 LEU A N 1
ATOM 815 C CA . LEU A 1 107 ? -1.270 10.686 -12.131 1.00 96.12 107 LEU A CA 1
ATOM 816 C C . LEU A 1 107 ? -0.559 11.132 -13.414 1.00 96.12 107 LEU A C 1
ATOM 818 O O . LEU A 1 107 ? -0.302 10.337 -14.315 1.00 96.12 107 LEU A O 1
ATOM 822 N N . SER A 1 108 ? -0.247 12.428 -13.487 1.00 93.81 108 SER A N 1
ATOM 823 C CA . SER A 1 108 ? 0.521 13.034 -14.580 1.00 93.81 108 SER A CA 1
ATOM 824 C C . SER A 1 108 ? 1.838 13.629 -14.058 1.00 93.81 108 SER A C 1
ATOM 826 O O . SER A 1 108 ? 1.814 14.273 -13.009 1.00 93.81 108 SER A O 1
ATOM 828 N N . PRO A 1 109 ? 2.966 13.469 -14.780 1.00 93.50 109 PRO A N 1
ATOM 829 C CA . PRO A 1 109 ? 3.104 12.682 -16.010 1.00 93.50 109 PRO A CA 1
ATOM 830 C C . PRO A 1 109 ? 2.991 11.174 -15.736 1.00 93.50 109 PRO A C 1
ATOM 832 O O . PRO A 1 109 ? 3.346 10.718 -14.657 1.00 93.50 109 PRO A O 1
ATOM 835 N N . THR A 1 110 ? 2.509 10.394 -16.705 1.00 96.50 110 THR A N 1
ATOM 836 C CA . THR A 1 110 ? 2.420 8.930 -16.568 1.00 96.50 110 THR A CA 1
ATOM 837 C C . THR A 1 110 ? 3.788 8.270 -16.722 1.00 96.50 110 THR A C 1
ATOM 839 O O . THR A 1 110 ? 4.649 8.785 -17.439 1.00 96.50 110 THR A O 1
ATOM 842 N N . MET A 1 111 ? 3.951 7.089 -16.128 1.00 96.31 111 MET A N 1
ATOM 843 C CA . MET A 1 111 ? 5.126 6.236 -16.286 1.00 96.31 111 MET A CA 1
ATOM 844 C C . MET A 1 111 ? 4.825 5.019 -17.181 1.00 96.31 111 MET A C 1
ATOM 846 O O . MET A 1 111 ? 3.715 4.486 -17.133 1.00 96.31 111 MET A O 1
ATOM 850 N N . PRO A 1 112 ? 5.799 4.550 -17.983 1.00 96.06 112 PRO A N 1
ATOM 851 C CA . PRO A 1 112 ? 7.158 5.079 -18.109 1.00 96.06 112 PRO A CA 1
ATOM 852 C C . PRO A 1 112 ? 7.198 6.417 -18.872 1.00 96.06 112 PRO A C 1
ATOM 854 O O . PRO A 1 112 ? 6.496 6.605 -19.866 1.00 96.06 112 PRO A O 1
ATOM 857 N N . TYR A 1 113 ? 8.008 7.362 -18.389 1.00 94.31 113 TYR A N 1
ATOM 858 C CA . TYR A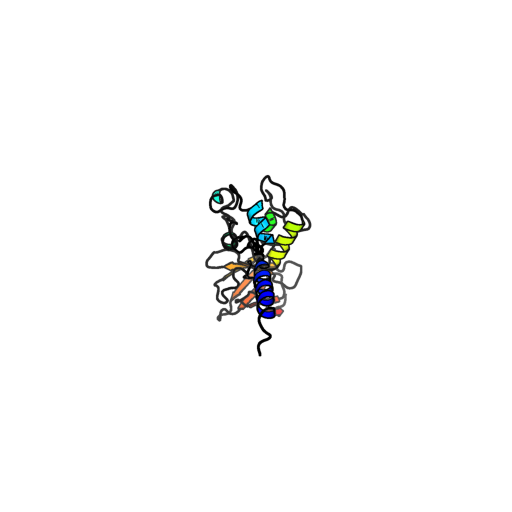 1 113 ? 8.050 8.729 -18.915 1.00 94.31 113 TYR A CA 1
ATOM 859 C C . TYR A 1 113 ? 8.548 8.761 -20.366 1.00 94.31 113 TYR A C 1
ATOM 861 O O . TYR A 1 113 ? 9.601 8.204 -20.673 1.00 94.31 113 TYR A O 1
ATOM 869 N N . ASN A 1 114 ? 7.798 9.421 -21.257 1.00 91.50 114 ASN A N 1
ATOM 870 C CA . ASN A 1 114 ? 8.095 9.522 -22.695 1.00 91.50 114 ASN A CA 1
ATOM 871 C C . ASN A 1 114 ? 8.359 8.174 -23.395 1.00 91.50 114 ASN A C 1
ATOM 873 O O . ASN A 1 114 ? 9.063 8.122 -24.403 1.00 91.50 114 ASN A O 1
ATOM 877 N N . ASN A 1 115 ? 7.787 7.084 -22.883 1.00 93.00 115 ASN A N 1
ATOM 878 C CA . ASN A 1 115 ? 7.910 5.758 -23.474 1.00 93.00 115 ASN A CA 1
ATOM 879 C C . ASN A 1 115 ? 6.530 5.106 -23.640 1.00 93.00 115 ASN A C 1
ATOM 881 O O . ASN A 1 115 ? 5.493 5.668 -23.282 1.00 93.00 115 ASN A O 1
ATOM 885 N N . SER A 1 116 ? 6.518 3.903 -24.209 1.00 95.38 116 SER A N 1
ATOM 886 C CA . SER A 1 116 ? 5.311 3.099 -24.339 1.00 95.38 116 SER A CA 1
ATOM 887 C C . SER A 1 116 ? 4.726 2.802 -22.962 1.00 95.38 116 SER A C 1
ATOM 889 O O . SER A 1 116 ? 5.413 2.310 -22.066 1.00 95.38 116 SER A O 1
ATOM 891 N N . LYS A 1 117 ? 3.431 3.084 -22.823 1.00 97.56 117 LYS A N 1
ATOM 892 C CA . LYS A 1 117 ? 2.641 2.766 -21.631 1.00 97.56 117 LYS A CA 1
ATOM 893 C C . LYS A 1 117 ? 2.677 1.261 -21.360 1.00 97.56 117 LYS A C 1
ATOM 895 O O . LYS A 1 117 ? 2.833 0.460 -22.286 1.00 97.56 117 LYS A O 1
ATOM 900 N N . LEU A 1 118 ? 2.500 0.874 -20.098 1.00 98.44 118 LEU A N 1
ATOM 901 C CA . LEU A 1 118 ? 2.255 -0.529 -19.770 1.00 98.44 118 LEU A CA 1
ATOM 902 C C . LEU A 1 118 ? 0.971 -0.999 -20.457 1.00 98.44 118 LEU A C 1
ATOM 904 O O . LEU A 1 118 ? 0.000 -0.253 -20.596 1.00 98.44 118 LEU A O 1
ATOM 908 N N . THR A 1 119 ? 0.983 -2.254 -20.887 1.00 98.50 119 THR A N 1
ATOM 909 C CA . THR A 1 119 ? -0.212 -2.927 -21.385 1.00 98.50 119 THR A CA 1
ATOM 910 C C . THR A 1 119 ? -1.210 -3.140 -20.251 1.00 98.50 119 THR A C 1
ATOM 912 O O . THR A 1 119 ? -0.866 -3.124 -19.067 1.00 98.50 119 THR A O 1
ATOM 915 N N . ARG A 1 120 ? -2.467 -3.389 -20.612 1.00 98.38 120 ARG A N 1
ATOM 916 C CA . ARG A 1 120 ? -3.538 -3.628 -19.644 1.00 98.38 120 ARG A CA 1
ATOM 917 C C . ARG A 1 120 ? -3.256 -4.846 -18.771 1.00 98.38 120 ARG A C 1
ATOM 919 O O . ARG A 1 120 ? -3.548 -4.807 -17.578 1.00 98.38 120 ARG A O 1
ATOM 926 N N . ASP A 1 121 ? -2.640 -5.876 -19.340 1.00 98.75 121 ASP A N 1
ATOM 927 C CA . ASP A 1 121 ? -2.259 -7.087 -18.614 1.00 98.75 121 ASP A CA 1
ATOM 928 C C . ASP A 1 121 ? -1.136 -6.806 -17.613 1.00 98.75 121 ASP A C 1
ATOM 930 O O . ASP A 1 121 ? -1.214 -7.246 -16.470 1.00 98.75 121 ASP A O 1
ATOM 934 N N . GLU A 1 122 ? -0.140 -5.995 -17.979 1.00 98.81 122 GLU A N 1
ATOM 935 C CA . GLU A 1 122 ? 0.925 -5.579 -17.056 1.00 98.81 122 GLU A CA 1
ATOM 936 C C . GLU A 1 122 ? 0.389 -4.712 -15.908 1.00 98.81 122 GLU A C 1
ATOM 938 O O . GLU A 1 122 ? 0.760 -4.922 -14.754 1.00 98.81 122 GLU A O 1
ATOM 943 N N . VAL A 1 123 ? -0.520 -3.770 -16.189 1.00 98.81 123 VAL A N 1
ATOM 944 C CA . VAL A 1 123 ? -1.173 -2.968 -15.137 1.00 98.81 123 VAL A CA 1
ATOM 945 C C . VAL A 1 123 ? -2.044 -3.856 -14.243 1.00 98.81 123 VAL A C 1
ATOM 947 O O . VAL A 1 123 ? -2.033 -3.697 -13.023 1.00 98.81 123 VAL A O 1
ATOM 950 N N . THR A 1 124 ? -2.754 -4.831 -14.816 1.00 98.81 124 THR A N 1
ATOM 951 C CA . THR A 1 124 ? -3.568 -5.800 -14.061 1.00 98.81 124 THR A CA 1
ATOM 952 C C . THR A 1 124 ? -2.702 -6.690 -13.174 1.00 98.81 124 THR A C 1
ATOM 954 O O . THR A 1 124 ? -3.055 -6.930 -12.016 1.00 98.81 124 THR A O 1
ATOM 957 N N . LEU A 1 125 ? -1.550 -7.135 -13.682 1.00 98.88 125 LEU A N 1
ATOM 958 C CA . LEU A 1 125 ? -0.564 -7.893 -12.921 1.00 98.88 125 LEU A CA 1
ATOM 959 C C . LEU A 1 125 ? -0.070 -7.082 -11.722 1.00 98.88 125 LEU A C 1
ATOM 961 O O . LEU A 1 125 ? -0.161 -7.562 -10.594 1.00 98.88 125 LEU A O 1
ATOM 965 N N . LEU A 1 126 ? 0.381 -5.840 -11.938 1.00 98.81 126 LEU A N 1
ATOM 966 C CA . LEU A 1 126 ? 0.836 -4.976 -10.847 1.00 98.81 126 LEU A CA 1
ATOM 967 C C . LEU A 1 126 ? -0.283 -4.721 -9.835 1.00 98.81 126 LEU A C 1
ATOM 969 O O . LEU A 1 126 ? -0.066 -4.893 -8.641 1.00 98.81 126 LEU A O 1
ATOM 973 N N . LYS A 1 127 ? -1.499 -4.393 -10.285 1.00 98.81 127 LYS A N 1
ATOM 974 C CA . LYS A 1 127 ? -2.661 -4.206 -9.400 1.00 98.81 127 LYS A CA 1
ATOM 975 C C . LYS A 1 127 ? -2.887 -5.420 -8.500 1.00 98.81 127 LYS A C 1
ATOM 977 O O . LYS A 1 127 ? -3.051 -5.275 -7.290 1.00 98.81 127 LYS A O 1
ATOM 982 N N . THR A 1 128 ? -2.892 -6.609 -9.096 1.00 98.81 128 THR A N 1
ATOM 983 C CA . THR A 1 128 ? -3.131 -7.875 -8.394 1.00 98.81 128 THR A CA 1
ATOM 984 C C . THR A 1 128 ? -2.009 -8.175 -7.409 1.00 98.81 128 THR A C 1
ATOM 986 O O . THR A 1 128 ? -2.275 -8.452 -6.242 1.00 98.81 128 THR A O 1
ATOM 989 N N . TRP A 1 129 ? -0.756 -8.050 -7.844 1.00 98.81 129 TRP A N 1
ATOM 990 C CA . TRP A 1 129 ? 0.415 -8.260 -6.999 1.00 98.81 129 TRP A CA 1
ATOM 991 C C . TRP A 1 129 ? 0.419 -7.327 -5.781 1.00 98.81 129 TRP A C 1
ATOM 993 O O . TRP A 1 129 ? 0.611 -7.791 -4.657 1.00 98.81 129 TRP A O 1
ATOM 1003 N N . ILE A 1 130 ? 0.112 -6.039 -5.967 1.00 98.81 130 ILE A N 1
ATOM 1004 C CA . ILE A 1 130 ? 0.048 -5.061 -4.871 1.00 98.81 130 ILE A CA 1
ATOM 1005 C C . ILE A 1 130 ? -1.087 -5.386 -3.899 1.00 98.81 130 ILE A C 1
ATOM 1007 O O . ILE A 1 130 ? -0.875 -5.383 -2.685 1.00 98.81 130 ILE A O 1
ATOM 1011 N N . ASN A 1 131 ? -2.276 -5.712 -4.412 1.00 98.75 131 ASN A N 1
ATOM 1012 C CA . ASN A 1 131 ? -3.422 -6.090 -3.580 1.00 98.75 131 ASN A CA 1
ATOM 1013 C C . ASN A 1 131 ? -3.187 -7.390 -2.798 1.00 98.75 131 ASN A C 1
ATOM 1015 O O . ASN A 1 131 ? -3.760 -7.554 -1.728 1.00 98.75 131 ASN A O 1
ATOM 1019 N N . ASN A 1 132 ? -2.291 -8.257 -3.271 1.00 98.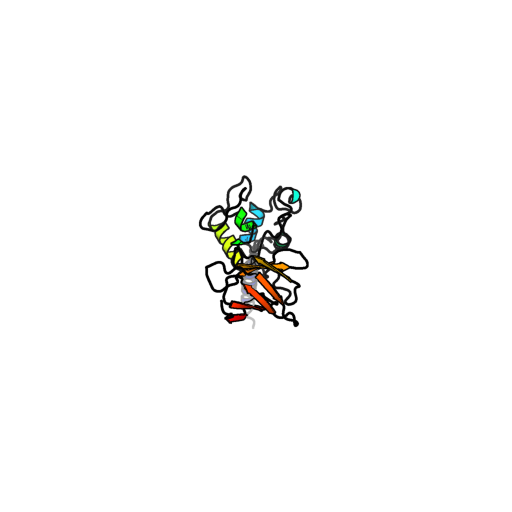75 132 ASN A N 1
ATOM 1020 C CA . ASN A 1 132 ? -1.830 -9.443 -2.546 1.00 98.75 132 ASN A CA 1
ATOM 1021 C C . ASN A 1 132 ? -0.691 -9.150 -1.549 1.00 98.75 132 ASN A C 1
ATOM 1023 O O . ASN A 1 132 ? -0.106 -10.076 -0.997 1.00 98.75 132 ASN A O 1
ATOM 1027 N N . GLY A 1 133 ? -0.362 -7.878 -1.311 1.00 98.44 133 GLY A N 1
ATOM 1028 C CA . GLY A 1 133 ? 0.665 -7.461 -0.353 1.00 98.44 133 GLY A CA 1
ATOM 1029 C C . GLY A 1 133 ? 2.009 -7.097 -0.982 1.00 98.44 133 GLY A C 1
ATOM 1030 O O . GLY A 1 133 ? 2.953 -6.825 -0.246 1.00 98.44 133 GLY A O 1
ATOM 1031 N N . ALA A 1 134 ? 2.108 -7.074 -2.314 1.00 98.69 134 ALA A N 1
ATOM 1032 C CA . ALA A 1 134 ? 3.365 -6.907 -3.043 1.00 98.69 134 ALA A CA 1
ATOM 1033 C C . ALA A 1 134 ? 4.489 -7.825 -2.506 1.00 98.69 134 ALA A C 1
ATOM 1035 O O . ALA A 1 134 ? 5.576 -7.328 -2.191 1.00 98.69 134 ALA A O 1
ATOM 1036 N N . PRO A 1 135 ? 4.240 -9.142 -2.340 1.00 98.69 135 PRO A N 1
ATOM 1037 C CA . PRO A 1 135 ? 5.241 -10.045 -1.791 1.00 98.69 135 PRO A CA 1
ATOM 1038 C C . PRO A 1 135 ? 6.493 -10.085 -2.669 1.00 98.69 135 PRO A C 1
ATOM 1040 O O . PRO A 1 135 ? 6.425 -9.874 -3.886 1.00 98.69 135 PRO A O 1
ATOM 1043 N N . ASP A 1 136 ? 7.636 -10.358 -2.053 1.00 98.38 136 ASP A N 1
ATOM 1044 C CA . ASP A 1 136 ? 8.849 -10.698 -2.785 1.00 98.38 136 ASP A CA 1
ATOM 1045 C C . ASP A 1 136 ? 8.725 -12.090 -3.439 1.00 98.38 136 ASP A C 1
ATOM 1047 O O . ASP A 1 136 ? 7.692 -12.762 -3.355 1.00 98.38 136 ASP A O 1
ATOM 1051 N N . ARG A 1 137 ? 9.782 -12.523 -4.127 1.00 97.00 137 ARG A N 1
ATOM 1052 C CA . ARG A 1 137 ? 9.847 -13.815 -4.819 1.00 97.00 137 ARG A CA 1
ATOM 1053 C C . ARG A 1 137 ? 9.587 -15.011 -3.894 1.00 97.00 137 ARG A C 1
ATOM 1055 O O . ARG A 1 137 ? 9.066 -16.018 -4.365 1.00 97.00 137 ARG A O 1
ATOM 1062 N N . ASP A 1 138 ? 9.907 -14.885 -2.610 1.00 96.44 138 ASP A N 1
ATOM 1063 C CA . ASP A 1 138 ? 9.770 -15.944 -1.610 1.00 96.44 138 ASP A CA 1
ATOM 1064 C C . ASP A 1 138 ? 8.456 -15.830 -0.812 1.00 96.44 138 ASP A C 1
ATOM 1066 O O . ASP A 1 138 ? 8.204 -16.609 0.108 1.00 96.44 138 ASP A O 1
ATOM 1070 N N . GLY A 1 139 ? 7.587 -14.877 -1.167 1.00 97.69 139 GLY A N 1
ATOM 1071 C CA . GLY A 1 139 ? 6.293 -14.665 -0.520 1.00 97.69 139 GLY A CA 1
ATOM 1072 C C . GLY A 1 139 ? 6.334 -13.725 0.688 1.00 97.69 139 GLY A C 1
ATOM 1073 O O . GLY A 1 139 ? 5.311 -13.543 1.349 1.00 97.69 139 GLY A O 1
ATOM 1074 N N . PHE A 1 140 ? 7.476 -13.109 0.998 1.00 98.38 140 PHE A N 1
ATOM 1075 C CA . PHE A 1 140 ? 7.598 -12.181 2.117 1.00 98.38 140 PHE A CA 1
ATOM 1076 C C . PHE A 1 140 ? 6.948 -10.829 1.794 1.00 98.38 140 PHE A C 1
ATOM 1078 O O . PHE A 1 140 ? 7.242 -10.207 0.776 1.00 98.38 140 PHE A O 1
ATOM 1085 N N . VAL A 1 141 ? 6.096 -10.331 2.694 1.00 98.44 141 VAL A N 1
ATOM 1086 C CA . VAL A 1 141 ? 5.427 -9.030 2.558 1.00 98.44 141 VAL A CA 1
ATOM 1087 C C . VAL A 1 141 ? 6.109 -7.989 3.440 1.00 98.44 141 VAL A C 1
ATOM 1089 O O . VAL A 1 141 ? 6.318 -8.192 4.636 1.00 98.44 141 VAL A O 1
ATOM 1092 N N . LYS A 1 142 ? 6.409 -6.806 2.889 1.00 97.94 142 LYS A N 1
ATOM 1093 C CA . LYS A 1 142 ? 7.081 -5.759 3.667 1.00 97.94 142 LYS A CA 1
ATOM 1094 C C . LYS A 1 142 ? 6.269 -5.383 4.914 1.00 97.94 142 LYS A C 1
ATOM 1096 O O . LYS A 1 142 ? 5.053 -5.149 4.851 1.00 97.94 142 LYS A O 1
ATOM 1101 N N . PHE A 1 143 ? 6.985 -5.287 6.036 1.00 96.69 143 PHE A N 1
ATOM 1102 C CA . PHE A 1 143 ? 6.480 -4.987 7.379 1.00 96.69 143 PHE A CA 1
ATOM 1103 C C . PHE A 1 143 ? 5.674 -6.109 8.059 1.00 96.69 143 PHE A C 1
ATOM 1105 O O . PHE A 1 143 ? 5.050 -5.841 9.083 1.00 96.69 143 PHE A O 1
ATOM 1112 N N . SER A 1 144 ? 5.674 -7.343 7.536 1.00 95.94 144 SER A N 1
ATOM 1113 C CA . SER A 1 144 ? 5.036 -8.502 8.192 1.00 95.94 144 SER A CA 1
ATOM 1114 C C . SER A 1 144 ? 5.970 -9.292 9.125 1.00 95.94 144 SER A C 1
ATOM 1116 O O . SER A 1 144 ? 5.603 -10.364 9.592 1.00 95.94 144 SER A O 1
ATOM 1118 N N . ASP A 1 145 ? 7.187 -8.800 9.351 1.00 95.25 145 ASP A N 1
ATOM 1119 C CA . ASP A 1 145 ? 8.290 -9.466 10.057 1.00 95.25 145 ASP A CA 1
ATOM 1120 C C . ASP A 1 145 ? 8.332 -9.210 11.570 1.00 95.25 145 ASP A C 1
ATOM 1122 O O . ASP A 1 145 ? 8.966 -9.967 12.301 1.00 95.25 145 ASP A O 1
ATOM 1126 N N . ASP A 1 146 ? 7.680 -8.151 12.050 1.00 95.94 146 ASP A N 1
ATOM 1127 C CA . ASP A 1 146 ? 7.768 -7.718 13.447 1.00 95.94 146 ASP A CA 1
ATOM 1128 C C . ASP A 1 146 ? 6.385 -7.390 14.019 1.00 95.94 146 ASP A C 1
ATOM 1130 O O . ASP A 1 146 ? 5.797 -6.347 13.723 1.00 95.94 146 ASP A O 1
ATOM 1134 N N . LEU A 1 147 ? 5.889 -8.278 14.886 1.00 93.62 147 LEU A N 1
ATOM 1135 C CA . LEU A 1 147 ? 4.606 -8.124 15.580 1.00 93.62 147 LEU A CA 1
ATOM 1136 C C . LEU A 1 147 ? 4.619 -7.005 16.635 1.00 93.62 147 LEU A C 1
ATOM 1138 O O . LEU A 1 147 ? 3.556 -6.572 17.073 1.00 93.62 147 LEU A O 1
ATOM 1142 N N . ASN A 1 148 ? 5.801 -6.535 17.046 1.00 94.56 148 ASN A N 1
ATOM 1143 C CA . ASN A 1 148 ? 5.990 -5.484 18.048 1.00 94.56 148 ASN A CA 1
ATOM 1144 C C . ASN A 1 148 ? 6.427 -4.146 17.431 1.00 94.56 148 ASN A C 1
ATOM 1146 O O . ASN A 1 148 ? 6.788 -3.214 18.169 1.00 94.56 148 ASN A O 1
ATOM 1150 N N . ARG A 1 149 ? 6.382 -4.043 16.094 1.00 95.31 149 ARG A N 1
ATOM 1151 C CA . ARG A 1 149 ? 6.765 -2.856 15.328 1.00 95.31 149 ARG A CA 1
ATOM 1152 C C . ARG A 1 149 ? 6.095 -1.614 15.902 1.00 95.31 149 ARG A C 1
ATOM 1154 O O . ARG A 1 149 ? 4.880 -1.570 16.097 1.00 95.31 149 ARG A O 1
ATOM 1161 N N . LYS A 1 150 ? 6.891 -0.575 16.161 1.00 96.81 150 LYS A N 1
ATOM 1162 C CA . LYS A 1 150 ? 6.368 0.716 16.617 1.00 96.81 150 LYS A CA 1
ATOM 1163 C C . LYS A 1 150 ? 5.712 1.439 15.445 1.00 96.81 150 LYS A C 1
ATOM 1165 O O . LYS A 1 150 ? 6.307 1.578 14.378 1.00 96.81 150 LYS A O 1
ATOM 1170 N N . LYS A 1 151 ? 4.475 1.877 15.663 1.00 97.75 151 LYS A N 1
ATOM 1171 C CA . LYS A 1 151 ? 3.588 2.428 14.637 1.00 97.75 151 LYS A CA 1
ATOM 1172 C C . LYS A 1 151 ? 3.077 3.802 15.048 1.00 97.75 151 LYS A C 1
ATOM 1174 O O . LYS A 1 151 ? 2.928 4.081 16.238 1.00 97.75 151 LYS A O 1
ATOM 1179 N N . ILE A 1 152 ? 2.775 4.629 14.056 1.00 98.12 152 ILE A N 1
ATOM 1180 C CA . ILE A 1 152 ? 2.027 5.879 14.210 1.00 98.12 152 ILE A CA 1
ATOM 1181 C C . ILE A 1 152 ? 0.715 5.708 13.444 1.00 98.12 152 ILE A C 1
ATOM 1183 O O . ILE A 1 152 ? 0.737 5.303 12.284 1.00 98.12 152 ILE A O 1
ATOM 1187 N N . TYR A 1 153 ? -0.413 6.010 14.085 1.00 98.50 153 TYR A N 1
ATOM 1188 C CA . TYR A 1 153 ? -1.736 5.941 13.466 1.00 98.50 153 TYR A CA 1
ATOM 1189 C C . TYR A 1 153 ? -2.243 7.349 13.161 1.00 98.50 153 TYR A C 1
ATOM 1191 O O . TYR A 1 153 ? -2.235 8.209 14.042 1.00 98.50 153 TYR A O 1
ATOM 1199 N N . ILE A 1 154 ? -2.695 7.576 11.929 1.00 98.25 154 ILE A N 1
ATOM 1200 C CA . ILE A 1 154 ? -3.212 8.867 11.463 1.00 98.25 154 ILE A CA 1
ATOM 1201 C C . ILE A 1 154 ? -4.600 8.653 10.877 1.00 98.25 154 ILE A C 1
ATOM 1203 O O . ILE A 1 154 ? -4.782 7.827 9.984 1.00 98.25 154 ILE A O 1
ATOM 1207 N N . THR A 1 155 ? -5.579 9.406 11.365 1.00 97.94 155 THR A N 1
ATOM 1208 C CA . THR A 1 155 ? -6.940 9.370 10.839 1.00 97.94 155 THR A CA 1
ATOM 1209 C C . THR A 1 155 ? -7.066 10.216 9.574 1.00 97.94 155 THR A C 1
ATOM 1211 O O . THR A 1 155 ? -6.788 11.415 9.576 1.00 97.94 155 THR A O 1
ATOM 1214 N N . ASN A 1 156 ? -7.537 9.608 8.486 1.00 97.25 156 ASN A N 1
ATOM 1215 C CA . ASN A 1 156 ? -7.913 10.318 7.267 1.00 97.25 156 ASN A CA 1
ATOM 1216 C C . ASN A 1 156 ? -9.434 10.486 7.261 1.00 97.25 156 ASN A C 1
ATOM 1218 O O . ASN A 1 156 ? -10.160 9.661 6.706 1.00 97.25 156 ASN A O 1
ATOM 1222 N N . GLN A 1 157 ? -9.905 11.554 7.910 1.00 94.94 157 GLN A N 1
ATOM 1223 C CA . GLN A 1 157 ? -11.333 11.816 8.131 1.00 94.94 157 GLN A CA 1
ATOM 1224 C C . GLN A 1 157 ? -12.167 11.754 6.846 1.00 94.94 157 GLN A C 1
ATOM 1226 O O . GLN A 1 157 ? -13.219 11.139 6.836 1.00 94.94 157 GLN A O 1
ATOM 1231 N N . GLY A 1 158 ? -11.681 12.332 5.745 1.00 95.31 158 GLY A N 1
ATOM 1232 C CA . GLY A 1 158 ? -12.437 12.394 4.489 1.00 95.31 158 GLY A CA 1
ATOM 1233 C C . GLY A 1 158 ? -12.548 11.080 3.708 1.00 95.31 158 GLY A C 1
ATOM 1234 O O . GLY A 1 158 ? -13.188 11.077 2.662 1.00 95.31 158 GLY A O 1
ATOM 1235 N N . CYS A 1 159 ? -11.909 9.996 4.158 1.00 93.19 159 CYS A N 1
ATOM 1236 C CA . CYS A 1 159 ? -11.837 8.740 3.403 1.00 93.19 159 CYS A CA 1
ATOM 1237 C C . CYS A 1 159 ? -12.210 7.503 4.228 1.00 93.19 159 CYS A C 1
ATOM 1239 O O . CYS A 1 159 ? -12.150 6.408 3.682 1.00 93.19 159 CYS A O 1
ATOM 1241 N N . ASP A 1 160 ? -12.518 7.657 5.520 1.00 96.75 160 ASP A N 1
ATOM 1242 C CA . ASP A 1 160 ? -12.719 6.541 6.456 1.00 96.75 160 ASP A CA 1
ATOM 1243 C C . ASP A 1 160 ? -11.580 5.516 6.438 1.00 96.75 160 ASP A C 1
ATOM 1245 O O . ASP A 1 160 ? -11.750 4.297 6.389 1.00 96.75 160 ASP A O 1
ATOM 1249 N N . VAL A 1 161 ? -10.360 6.045 6.492 1.00 97.81 161 VAL A N 1
ATOM 1250 C CA . VAL A 1 161 ? -9.140 5.243 6.485 1.00 97.81 161 VAL A CA 1
ATOM 1251 C C . VAL A 1 161 ? -8.192 5.718 7.573 1.00 97.81 161 VAL A C 1
ATOM 1253 O O . VAL A 1 161 ? -7.994 6.917 7.763 1.00 97.81 161 VAL A O 1
ATOM 1256 N N . VAL A 1 162 ? -7.523 4.782 8.238 1.00 98.62 162 VAL A N 1
ATOM 1257 C CA . VAL A 1 162 ? -6.384 5.054 9.117 1.00 98.62 162 VAL A CA 1
ATOM 1258 C C . VAL A 1 162 ? -5.090 4.694 8.395 1.00 98.62 162 VAL A C 1
ATOM 1260 O O . VAL A 1 162 ? -4.878 3.542 8.016 1.00 98.62 162 VAL A O 1
ATOM 1263 N N . THR A 1 163 ? -4.209 5.678 8.215 1.00 98.56 163 THR A N 1
ATOM 1264 C CA . THR A 1 163 ? -2.833 5.429 7.771 1.00 98.56 163 THR A CA 1
ATOM 1265 C C . THR A 1 163 ? -2.038 4.893 8.952 1.00 98.56 163 THR A C 1
ATOM 1267 O O . THR A 1 163 ? -1.974 5.529 10.006 1.00 98.56 163 THR A O 1
ATOM 1270 N N . VAL A 1 164 ? -1.391 3.751 8.762 1.00 98.56 164 VAL A N 1
ATOM 1271 C CA . VAL A 1 164 ? -0.415 3.198 9.699 1.00 98.56 164 VAL A CA 1
ATOM 1272 C C . VAL A 1 164 ? 0.963 3.495 9.137 1.00 98.56 164 VAL A C 1
ATOM 1274 O O . VAL A 1 164 ? 1.286 3.054 8.034 1.00 98.56 164 VAL A O 1
ATOM 1277 N N . MET A 1 165 ? 1.777 4.240 9.876 1.00 98.44 165 MET A N 1
ATOM 1278 C CA . MET A 1 165 ? 3.162 4.527 9.511 1.00 98.44 165 MET A CA 1
ATOM 1279 C C . MET A 1 165 ? 4.121 3.693 10.351 1.00 98.44 165 MET A C 1
ATOM 1281 O O . MET A 1 165 ? 3.914 3.519 11.554 1.00 98.44 165 MET A O 1
ATOM 1285 N N . ASP A 1 166 ? 5.199 3.228 9.731 1.00 98.06 166 ASP A N 1
ATOM 1286 C CA . ASP A 1 166 ? 6.318 2.629 10.450 1.00 98.06 166 ASP A CA 1
ATOM 1287 C C . ASP A 1 166 ? 7.122 3.734 11.151 1.00 98.06 166 ASP A C 1
ATOM 1289 O O . ASP A 1 166 ? 7.580 4.682 10.515 1.00 98.06 166 ASP A O 1
ATOM 1293 N N . GLN A 1 167 ? 7.308 3.629 12.470 1.00 97.31 167 GLN A N 1
ATOM 1294 C CA . GLN A 1 167 ? 7.955 4.688 13.255 1.00 97.31 167 GLN A CA 1
ATOM 1295 C C . GLN A 1 167 ? 9.433 4.883 12.889 1.00 97.31 167 GLN A C 1
ATOM 1297 O O . GLN A 1 167 ? 9.950 5.989 13.036 1.00 97.31 167 GLN A O 1
ATOM 1302 N N . LYS A 1 168 ? 10.118 3.834 12.416 1.00 96.44 168 LYS A N 1
ATOM 1303 C CA . LYS A 1 168 ? 11.546 3.896 12.081 1.00 96.44 168 LYS A CA 1
ATOM 1304 C C . LYS A 1 168 ? 11.788 4.636 10.768 1.00 96.44 168 LYS A C 1
ATOM 1306 O O . LYS A 1 168 ? 12.686 5.465 10.690 1.00 96.44 168 LYS A O 1
ATOM 1311 N N . THR A 1 169 ? 11.024 4.294 9.737 1.00 96.38 169 THR A N 1
ATOM 1312 C CA . THR A 1 169 ? 11.175 4.854 8.386 1.00 96.38 169 THR A CA 1
ATOM 1313 C C . THR A 1 169 ? 10.331 6.102 8.164 1.00 96.38 169 THR A C 1
ATOM 1315 O O . THR A 1 169 ? 10.610 6.857 7.240 1.00 96.38 169 THR A O 1
ATOM 1318 N N . LEU A 1 170 ? 9.312 6.330 9.003 1.00 96.75 170 LEU A N 1
ATOM 1319 C CA . LEU A 1 170 ? 8.288 7.360 8.814 1.00 96.75 170 LEU A CA 1
ATOM 1320 C C . LEU A 1 170 ? 7.582 7.241 7.455 1.00 96.75 170 LEU A C 1
ATOM 1322 O O . LEU A 1 170 ? 7.122 8.233 6.892 1.00 96.75 170 LEU A O 1
ATOM 1326 N N . LEU A 1 171 ? 7.481 6.020 6.930 1.00 97.69 171 LEU A N 1
ATOM 1327 C CA . LEU A 1 171 ? 6.755 5.718 5.704 1.00 97.69 171 LEU A CA 1
ATOM 1328 C C . LEU A 1 171 ? 5.380 5.114 6.025 1.00 97.69 171 LEU A C 1
ATOM 1330 O O . LEU A 1 171 ? 5.267 4.326 6.972 1.00 97.69 171 LEU A O 1
ATOM 1334 N N . PRO A 1 172 ? 4.333 5.430 5.238 1.00 98.12 172 PRO A N 1
ATOM 1335 C CA . PRO A 1 172 ? 3.076 4.693 5.276 1.00 98.12 172 PRO A CA 1
ATOM 1336 C C . PRO A 1 172 ? 3.325 3.207 4.993 1.00 98.12 172 PRO A C 1
ATOM 1338 O O . PRO A 1 172 ? 3.819 2.842 3.928 1.00 98.12 172 PRO A O 1
ATOM 1341 N N . MET A 1 173 ? 2.983 2.346 5.950 1.00 97.38 173 MET A N 1
ATOM 1342 C CA . MET A 1 173 ? 3.115 0.895 5.818 1.00 97.38 173 MET A CA 1
ATOM 1343 C C . MET A 1 173 ? 1.787 0.210 5.497 1.00 97.38 173 MET A C 1
ATOM 1345 O O . MET A 1 173 ? 1.801 -0.825 4.834 1.00 97.38 173 MET A O 1
ATOM 1349 N N . ARG A 1 174 ? 0.647 0.748 5.950 1.00 98.12 174 ARG A N 1
ATOM 1350 C CA . ARG A 1 174 ? -0.704 0.226 5.673 1.00 98.12 174 ARG A CA 1
ATOM 1351 C C . ARG A 1 174 ? -1.727 1.362 5.635 1.00 98.12 174 ARG A C 1
ATOM 1353 O O . ARG A 1 174 ? -1.527 2.401 6.260 1.00 98.12 174 ARG A O 1
ATOM 1360 N N . TYR A 1 175 ? -2.846 1.110 4.963 1.00 98.31 175 TYR A N 1
ATOM 1361 C CA . TYR A 1 175 ? -4.066 1.913 5.055 1.00 98.31 175 TYR A CA 1
ATOM 1362 C C . TYR A 1 175 ? -5.219 0.987 5.429 1.00 98.31 175 TYR A C 1
ATOM 1364 O O . TYR A 1 175 ? -5.564 0.088 4.657 1.00 98.31 175 TYR A O 1
ATOM 1372 N N . ILE A 1 176 ? -5.789 1.196 6.611 1.00 98.44 176 ILE A N 1
ATOM 1373 C CA . ILE A 1 176 ? -6.846 0.361 7.180 1.00 98.44 176 ILE A CA 1
ATOM 1374 C C . ILE A 1 176 ? -8.174 1.067 6.964 1.00 98.44 176 ILE A C 1
ATOM 1376 O O . ILE A 1 176 ? -8.344 2.193 7.425 1.00 98.44 176 ILE A O 1
ATOM 1380 N N . ASN A 1 177 ? -9.094 0.421 6.249 1.00 97.75 177 ASN A N 1
ATOM 1381 C CA . ASN A 1 177 ? -10.467 0.911 6.164 1.00 97.75 177 ASN A CA 1
ATOM 1382 C C . ASN A 1 177 ? -11.109 0.784 7.546 1.00 97.75 177 ASN A C 1
ATOM 1384 O O . ASN A 1 177 ? -10.964 -0.251 8.199 1.00 97.75 177 ASN A O 1
ATOM 1388 N N . VAL A 1 178 ? -11.798 1.833 7.968 1.00 97.88 178 VAL A N 1
ATOM 1389 C CA . VAL A 1 178 ? -12.516 1.909 9.240 1.00 97.88 178 VAL A CA 1
ATOM 1390 C C . VAL A 1 178 ? -13.958 2.342 8.968 1.00 97.88 178 VAL A C 1
ATOM 1392 O O . VAL A 1 178 ? -14.251 2.822 7.879 1.00 97.88 178 VAL A O 1
ATOM 1395 N N . GLY A 1 179 ? -14.865 2.164 9.925 1.00 95.62 179 GLY A N 1
ATOM 1396 C CA . GLY A 1 179 ? -16.282 2.508 9.757 1.00 95.62 179 GLY A CA 1
ATOM 1397 C C . GLY A 1 179 ? -17.173 1.299 9.441 1.00 95.62 179 GLY A C 1
ATOM 1398 O O . GLY A 1 179 ? -16.722 0.168 9.251 1.00 95.62 179 GLY A O 1
ATOM 1399 N N . ASN A 1 180 ? -18.490 1.502 9.478 1.00 94.50 180 ASN A N 1
ATOM 1400 C CA . ASN A 1 180 ? -19.509 0.495 9.155 1.00 94.50 180 ASN A CA 1
ATOM 1401 C C . ASN A 1 180 ? -20.242 0.729 7.837 1.00 94.50 180 ASN A C 1
ATOM 1403 O O . ASN A 1 180 ? -21.040 -0.122 7.440 1.00 94.50 180 ASN A O 1
ATOM 1407 N N . SER A 1 181 ? -20.104 1.903 7.234 1.00 92.38 181 SER A N 1
ATOM 1408 C CA . SER A 1 181 ? -20.959 2.310 6.127 1.00 92.38 181 SER A CA 1
ATOM 1409 C C . SER A 1 181 ? -20.153 2.762 4.916 1.00 92.38 181 SER A C 1
ATOM 1411 O O . SER A 1 181 ? -18.940 2.919 4.972 1.00 92.38 181 SER A O 1
ATOM 1413 N N . ALA A 1 182 ? -20.843 2.944 3.791 1.00 90.19 182 ALA A N 1
ATOM 1414 C CA . ALA A 1 182 ? -20.245 3.548 2.603 1.00 90.19 182 ALA A CA 1
ATOM 1415 C C . ALA A 1 182 ? -20.181 5.087 2.688 1.00 90.19 182 ALA A C 1
ATOM 1417 O O . ALA A 1 182 ? -19.532 5.716 1.855 1.00 90.19 182 ALA A O 1
ATOM 1418 N N . GLY A 1 183 ? -20.903 5.695 3.635 1.00 93.38 183 GLY A N 1
ATOM 1419 C CA . GLY A 1 183 ? -20.839 7.129 3.895 1.00 93.38 183 GLY A CA 1
ATOM 1420 C C . GLY A 1 183 ? -19.666 7.454 4.810 1.00 93.38 183 GLY A C 1
ATOM 1421 O O . GLY A 1 183 ? -19.345 6.657 5.681 1.00 93.38 183 GLY A O 1
ATOM 1422 N N . ILE A 1 184 ? -19.068 8.633 4.618 1.00 95.56 184 ILE A N 1
ATOM 1423 C CA . ILE A 1 184 ? -17.928 9.089 5.419 1.00 95.56 184 ILE A CA 1
ATOM 1424 C C . ILE A 1 184 ? -18.374 9.330 6.870 1.00 95.56 184 ILE A C 1
ATOM 1426 O O . ILE A 1 184 ? -19.110 10.277 7.156 1.00 95.56 184 ILE A O 1
ATOM 1430 N N . GLU A 1 185 ? -17.888 8.502 7.787 1.00 96.31 185 GLU A N 1
ATOM 1431 C CA . GLU A 1 185 ? -18.109 8.568 9.232 1.00 96.31 185 GLU A CA 1
ATOM 1432 C C . GLU A 1 185 ? -17.071 9.457 9.941 1.00 96.31 185 GLU A C 1
ATOM 1434 O O . GLU A 1 185 ? -17.299 9.883 11.073 1.00 96.31 185 GLU A O 1
ATOM 1439 N N . SER A 1 186 ? -15.971 9.820 9.272 1.00 96.62 186 SER A N 1
ATOM 1440 C CA . SER A 1 186 ? -14.935 10.737 9.770 1.00 96.62 186 SER A CA 1
ATOM 1441 C C . SER A 1 186 ? -14.215 10.210 11.022 1.00 96.62 186 SER A C 1
ATOM 1443 O O . SER A 1 186 ? -14.456 10.698 12.134 1.00 96.62 186 SER A O 1
ATOM 1445 N N . PRO A 1 187 ? -13.299 9.226 10.888 1.00 97.56 187 PRO A N 1
ATOM 1446 C CA . PRO A 1 187 ? -12.498 8.732 12.007 1.00 97.56 187 PRO A CA 1
ATOM 1447 C C . PRO A 1 187 ? -11.719 9.877 12.654 1.00 97.56 187 PRO A C 1
ATOM 1449 O O . PRO A 1 187 ? -11.006 10.611 11.979 1.00 97.56 187 PRO A O 1
ATOM 1452 N N . HIS A 1 188 ? -11.830 10.039 13.969 1.00 96.06 188 HIS A N 1
ATOM 1453 C CA . HIS A 1 188 ? -11.421 11.275 14.633 1.00 96.06 188 HIS A CA 1
ATOM 1454 C C . HIS A 1 188 ? -10.313 11.076 15.662 1.00 96.06 188 HIS A C 1
ATOM 1456 O O . HIS A 1 188 ? -9.259 11.700 15.568 1.00 96.06 188 HIS A O 1
ATOM 1462 N N . MET A 1 189 ? -10.529 10.196 16.641 1.00 95.94 189 MET A N 1
ATOM 1463 C CA . MET A 1 189 ? -9.589 9.980 17.740 1.00 95.94 189 MET A CA 1
ATOM 1464 C C . MET A 1 189 ? -9.167 8.521 17.790 1.00 95.94 189 MET A C 1
ATOM 1466 O O . MET A 1 189 ? -10.016 7.630 17.792 1.00 95.94 189 MET A O 1
ATOM 1470 N N . ILE A 1 190 ? -7.854 8.308 17.903 1.00 98.06 190 ILE A N 1
ATOM 1471 C CA . ILE A 1 190 ? -7.257 6.993 18.119 1.00 98.06 190 ILE A CA 1
ATOM 1472 C C . ILE A 1 190 ? -6.660 6.907 19.522 1.00 98.06 190 ILE A C 1
ATOM 1474 O O . ILE A 1 190 ? -5.986 7.826 20.000 1.00 98.06 190 ILE A O 1
ATOM 1478 N N . ARG A 1 191 ? -6.885 5.771 20.186 1.00 98.00 191 ARG A N 1
ATOM 1479 C CA . ARG A 1 191 ? -6.225 5.410 21.446 1.00 98.00 191 ARG A CA 1
ATOM 1480 C C . ARG A 1 191 ? -5.687 3.992 21.371 1.00 98.00 191 ARG A C 1
ATOM 1482 O O . ARG A 1 191 ? -6.332 3.116 20.813 1.00 98.00 191 ARG A O 1
ATOM 1489 N N . VAL A 1 192 ? -4.513 3.772 21.950 1.00 97.94 192 VAL A N 1
ATOM 1490 C CA . VAL A 1 192 ? -3.905 2.443 22.091 1.00 97.94 192 VAL A CA 1
ATOM 1491 C C . VAL A 1 192 ? -4.165 1.950 23.515 1.00 97.94 192 VAL A C 1
ATOM 1493 O O . VAL A 1 192 ? -4.126 2.750 24.453 1.00 97.94 192 VAL A O 1
ATOM 1496 N N . SER A 1 193 ? -4.471 0.663 23.689 1.00 97.88 193 SER A N 1
ATOM 1497 C CA . SER A 1 193 ? -4.626 0.066 25.018 1.00 97.88 193 SER A CA 1
ATOM 1498 C C . SER A 1 193 ? -3.327 0.173 25.830 1.00 97.88 193 SER A C 1
ATOM 1500 O O . SER A 1 193 ? -2.243 0.169 25.248 1.00 97.88 193 SER A O 1
ATOM 1502 N N . PRO A 1 194 ? -3.398 0.217 27.174 1.00 97.69 194 PRO A N 1
ATOM 1503 C CA . PRO A 1 194 ? -2.203 0.288 28.021 1.00 97.69 194 PRO A CA 1
ATOM 1504 C C . PRO A 1 194 ? -1.205 -0.861 27.812 1.00 97.69 194 PRO A C 1
ATOM 1506 O O . PRO A 1 194 ? -0.004 -0.663 27.956 1.00 97.69 194 PRO A O 1
ATOM 1509 N N . ASP A 1 195 ? -1.697 -2.048 27.447 1.00 96.81 195 ASP A N 1
ATOM 1510 C CA . ASP A 1 195 ? -0.877 -3.222 27.119 1.00 96.81 195 ASP A CA 1
ATOM 1511 C C . ASP A 1 195 ? -0.297 -3.191 25.692 1.00 96.81 195 ASP A C 1
ATOM 1513 O O . ASP A 1 195 ? 0.458 -4.080 25.308 1.00 96.81 195 ASP A O 1
ATOM 1517 N N . GLY A 1 196 ? -0.657 -2.186 24.891 1.00 96.06 196 GLY A N 1
ATOM 1518 C CA . GLY A 1 196 ? -0.201 -2.025 23.518 1.00 96.06 196 GLY A CA 1
ATOM 1519 C C . GLY A 1 196 ? -0.768 -3.036 22.522 1.00 96.06 196 GLY A C 1
ATOM 1520 O O . GLY A 1 196 ? -0.334 -3.008 21.375 1.00 96.06 196 GLY A O 1
ATOM 1521 N N . GLN A 1 197 ? -1.703 -3.913 22.908 1.00 97.31 197 GLN A N 1
ATOM 1522 C CA . GLN A 1 197 ? -2.207 -5.001 22.052 1.00 97.31 197 GLN A CA 1
ATOM 1523 C C . GLN A 1 197 ? -3.311 -4.572 21.079 1.00 97.31 197 GLN A C 1
ATOM 1525 O O . GLN A 1 197 ? -3.566 -5.251 20.080 1.00 97.31 197 GLN A O 1
ATOM 1530 N N . TYR A 1 198 ? -3.982 -3.456 21.364 1.00 98.50 198 TYR A N 1
ATOM 1531 C CA . TYR A 1 198 ? -5.105 -2.977 20.573 1.00 98.50 198 TYR A CA 1
ATOM 1532 C C . TYR A 1 198 ? -5.038 -1.474 20.358 1.00 98.50 198 TYR A C 1
ATOM 1534 O O . TYR A 1 198 ? -4.629 -0.722 21.242 1.00 98.50 198 TYR A O 1
ATOM 1542 N N . TRP A 1 199 ? -5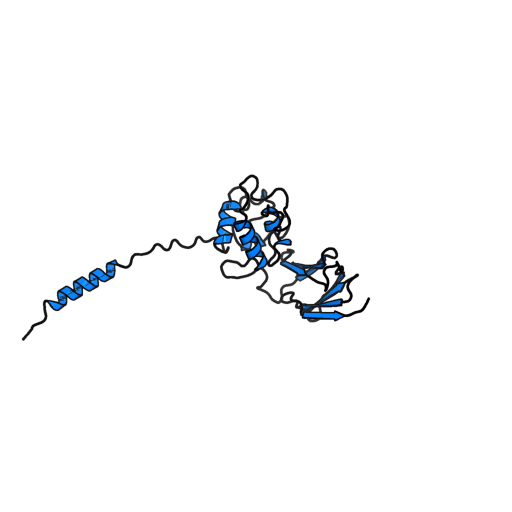.492 -1.033 19.194 1.00 98.56 199 TRP A N 1
ATOM 1543 C CA . TRP A 1 199 ? -5.829 0.358 18.957 1.00 98.56 199 TRP A CA 1
ATOM 1544 C C . TRP A 1 199 ? -7.319 0.477 18.673 1.00 98.56 199 TRP A C 1
ATOM 1546 O O . TRP A 1 199 ? -7.973 -0.461 18.216 1.00 98.56 199 TRP A O 1
ATOM 1556 N N . TYR A 1 200 ? -7.860 1.631 19.020 1.00 98.50 200 TYR A N 1
ATOM 1557 C CA . TYR A 1 200 ? -9.277 1.912 18.960 1.00 98.50 200 TYR A CA 1
ATOM 1558 C C . TYR A 1 200 ? -9.513 3.222 18.243 1.00 98.50 200 TYR A C 1
ATOM 1560 O O . TYR A 1 200 ? -8.707 4.142 18.395 1.00 98.50 200 TYR A O 1
ATOM 1568 N N . VAL A 1 201 ? -10.626 3.321 17.525 1.00 98.44 201 VAL A N 1
ATOM 1569 C CA . VAL A 1 201 ? -11.025 4.534 16.811 1.00 98.44 201 VAL A CA 1
ATOM 1570 C C . VAL A 1 201 ? -12.493 4.859 17.064 1.00 98.44 201 VAL A C 1
ATOM 1572 O O . VAL A 1 201 ? -13.350 3.975 17.106 1.00 98.44 201 VAL A O 1
ATOM 1575 N N . VAL A 1 202 ? -12.756 6.149 17.263 1.00 96.88 202 VAL A N 1
ATOM 1576 C CA . VAL A 1 202 ? -14.095 6.753 17.241 1.00 96.88 202 VAL A CA 1
ATOM 1577 C C . VAL A 1 202 ? -14.226 7.674 16.040 1.00 96.88 202 VAL A C 1
ATOM 1579 O O . VAL A 1 202 ? -13.231 8.155 15.495 1.00 96.88 202 VAL A O 1
ATOM 1582 N N . PHE A 1 203 ? -15.467 7.972 15.694 1.00 96.81 203 PHE A N 1
ATOM 1583 C CA . PHE A 1 203 ? -15.865 8.725 14.516 1.00 96.81 203 PHE A CA 1
ATOM 1584 C C . PHE A 1 203 ? -16.656 9.954 14.964 1.00 96.81 203 PHE A C 1
ATOM 1586 O O . PHE A 1 203 ? -17.333 9.893 15.990 1.00 96.81 203 PHE A O 1
ATOM 1593 N N . THR A 1 204 ? -16.575 11.072 14.241 1.00 94.88 204 THR A N 1
ATOM 1594 C CA . THR A 1 204 ? -17.436 12.233 14.542 1.00 94.88 204 THR A CA 1
ATOM 1595 C C . THR A 1 204 ? -18.849 12.076 13.991 1.00 94.88 204 THR A C 1
ATOM 1597 O O . THR A 1 204 ? -19.772 12.650 14.559 1.00 94.88 204 THR A O 1
ATOM 1600 N N . ALA A 1 205 ? -19.025 11.311 12.910 1.00 93.62 205 ALA A N 1
ATOM 1601 C CA . ALA A 1 205 ? -20.316 11.071 12.263 1.00 93.62 205 ALA A CA 1
ATOM 1602 C C . ALA A 1 205 ? -20.746 9.589 12.281 1.00 93.62 205 ALA A C 1
ATOM 1604 O O . ALA A 1 205 ? -21.799 9.250 11.745 1.00 93.62 205 ALA A O 1
ATOM 1605 N N . GLY A 1 206 ? -19.951 8.707 12.895 1.00 92.31 206 GLY A N 1
ATOM 1606 C CA . GLY A 1 206 ? -20.257 7.281 13.045 1.00 92.31 206 GLY A CA 1
ATOM 1607 C C . GLY A 1 206 ? -20.870 6.944 14.405 1.00 92.31 206 GLY A C 1
ATOM 1608 O O . GLY A 1 206 ? -20.612 7.606 15.405 1.00 92.31 206 GLY A O 1
ATOM 1609 N N . GLN A 1 207 ? -21.654 5.867 14.454 1.00 94.12 207 GLN A N 1
ATOM 1610 C CA . GLN A 1 207 ? -22.359 5.416 15.670 1.00 94.12 207 GLN A CA 1
ATOM 1611 C C . GLN A 1 207 ? -21.613 4.317 16.433 1.00 94.12 207 GLN A C 1
ATOM 1613 O O . GLN A 1 207 ? -22.156 3.685 17.346 1.00 94.12 207 GLN A O 1
ATOM 1618 N N . TYR A 1 208 ? -20.387 4.021 16.012 1.00 95.12 208 TYR A N 1
ATOM 1619 C CA . TYR A 1 208 ? -19.625 2.885 16.493 1.00 95.12 208 TYR A CA 1
ATOM 1620 C C . TYR A 1 208 ? -18.262 3.302 17.020 1.00 95.12 208 TYR A C 1
ATOM 1622 O O . TYR A 1 208 ? -17.633 4.244 16.553 1.00 95.12 208 TYR A O 1
ATOM 1630 N N . PHE A 1 209 ? -17.791 2.527 17.980 1.00 95.25 209 PHE A N 1
ATOM 1631 C CA . PHE A 1 209 ? -16.412 2.484 18.425 1.00 95.25 209 PHE A CA 1
ATOM 1632 C C . PHE A 1 209 ? -15.791 1.186 17.919 1.00 95.25 209 PHE A C 1
ATOM 1634 O O . PHE A 1 209 ? -16.369 0.113 18.116 1.00 95.25 209 PHE A O 1
ATOM 1641 N N . GLU A 1 210 ? -14.626 1.258 17.282 1.00 98.38 210 GLU A N 1
ATOM 1642 C CA . GLU A 1 210 ? -13.974 0.089 16.689 1.00 98.38 210 GLU A CA 1
ATOM 1643 C C . GLU A 1 210 ? -12.662 -0.258 17.382 1.00 98.38 210 GLU A C 1
ATOM 1645 O O . GLU A 1 210 ? -11.947 0.612 17.880 1.00 98.38 210 GLU A O 1
ATOM 1650 N N . LYS A 1 211 ? -12.353 -1.556 17.394 1.00 98.62 211 LYS A N 1
ATOM 1651 C CA . LYS A 1 211 ? -11.168 -2.160 17.996 1.00 98.62 211 LYS A CA 1
ATOM 1652 C C . LYS A 1 211 ? -10.395 -2.939 16.939 1.00 98.62 211 LYS A C 1
ATOM 1654 O O . LYS A 1 211 ? -10.958 -3.810 16.276 1.00 98.62 211 LYS A O 1
ATOM 1659 N N . TYR A 1 212 ? -9.092 -2.708 16.892 1.00 98.75 212 TYR A N 1
ATOM 1660 C CA . TYR A 1 212 ? -8.148 -3.340 15.980 1.00 98.75 212 TYR A CA 1
ATOM 1661 C C . TYR A 1 212 ? -6.946 -3.887 16.751 1.00 98.75 212 TYR A C 1
ATOM 1663 O O . TYR A 1 212 ? -6.565 -3.341 17.789 1.00 98.75 212 TYR A O 1
ATOM 1671 N N . ARG A 1 213 ? -6.345 -4.979 16.276 1.00 98.31 213 ARG A N 1
ATOM 1672 C CA . ARG A 1 213 ? -5.147 -5.586 16.876 1.00 98.31 213 ARG A CA 1
ATOM 1673 C C . ARG A 1 213 ? -3.899 -4.852 16.394 1.00 98.31 213 ARG A C 1
ATOM 1675 O O . ARG A 1 213 ? -3.746 -4.628 15.207 1.00 98.31 213 ARG A O 1
ATOM 1682 N N . THR A 1 214 ? -2.967 -4.513 17.277 1.00 97.81 214 THR A N 1
ATOM 1683 C CA . THR A 1 214 ? -1.758 -3.756 16.890 1.00 97.81 214 THR A CA 1
ATOM 1684 C C . THR A 1 214 ? -0.688 -4.593 16.196 1.00 97.81 214 THR A C 1
ATOM 1686 O O . THR A 1 214 ? 0.155 -4.017 15.511 1.00 97.81 214 THR A O 1
ATOM 1689 N N . SER A 1 215 ? -0.694 -5.922 16.334 1.00 96.62 215 SER A N 1
ATOM 1690 C CA . SER A 1 215 ? 0.327 -6.777 15.713 1.00 96.62 215 SER A CA 1
ATOM 1691 C C . SER A 1 215 ? 0.189 -6.857 14.190 1.00 96.62 215 SER A C 1
ATOM 1693 O O . SER A 1 215 ? 1.194 -6.924 13.490 1.00 96.62 215 SER A O 1
ATOM 1695 N N . ASP A 1 216 ? -1.039 -6.791 13.671 1.00 95.94 216 ASP A N 1
ATOM 1696 C CA . ASP A 1 216 ? -1.355 -6.947 12.243 1.00 95.94 216 ASP A CA 1
ATOM 1697 C C . ASP A 1 216 ? -2.385 -5.934 11.704 1.00 95.94 216 ASP A C 1
ATOM 1699 O O . ASP A 1 216 ? -2.699 -5.962 10.517 1.00 95.94 216 ASP A O 1
ATOM 1703 N N . ASP A 1 217 ? -2.886 -5.030 12.551 1.00 97.75 217 ASP A N 1
ATOM 1704 C CA . ASP A 1 217 ? -3.920 -4.032 12.240 1.00 97.75 217 ASP A CA 1
ATOM 1705 C C . ASP A 1 217 ? -5.269 -4.628 11.807 1.00 97.75 217 ASP A C 1
ATOM 1707 O O . ASP A 1 217 ? -6.107 -3.943 11.220 1.00 97.75 217 ASP A O 1
ATOM 1711 N N . SER A 1 218 ? -5.511 -5.903 12.130 1.00 97.31 218 SER A N 1
ATOM 1712 C CA . SER A 1 218 ? -6.777 -6.572 11.837 1.00 97.31 218 SER A CA 1
ATOM 1713 C C . SER A 1 218 ? -7.920 -6.044 12.703 1.00 97.31 218 SER A C 1
ATOM 1715 O O . SER A 1 218 ? -7.755 -5.762 13.894 1.00 97.31 218 SER A O 1
ATOM 1717 N N . PHE A 1 219 ? -9.106 -5.937 12.104 1.00 98.38 219 PHE A N 1
ATOM 1718 C CA . PHE A 1 219 ? -10.342 -5.645 12.825 1.00 98.38 219 PHE A CA 1
ATOM 1719 C C . PHE A 1 219 ? -10.649 -6.757 13.837 1.00 98.38 219 PHE A C 1
ATOM 1721 O O . PHE A 1 219 ? -10.568 -7.943 13.516 1.00 98.38 219 PHE A O 1
ATOM 1728 N N . VAL A 1 220 ? -11.021 -6.375 15.059 1.00 98.56 220 VAL A N 1
ATOM 1729 C CA . VAL A 1 220 ? -11.319 -7.312 16.155 1.00 98.56 220 VAL A CA 1
ATOM 1730 C C . VAL A 1 220 ? -12.786 -7.250 16.553 1.00 98.56 220 VAL A C 1
ATOM 1732 O O . VAL A 1 220 ? -13.420 -8.289 16.715 1.00 98.56 220 VAL A O 1
ATOM 1735 N N . ALA A 1 221 ? -13.320 -6.048 16.773 1.00 98.06 221 ALA A N 1
ATOM 1736 C CA . ALA A 1 221 ? -14.692 -5.863 17.232 1.00 98.06 221 ALA A CA 1
ATOM 1737 C C . ALA A 1 221 ? -15.169 -4.426 17.007 1.00 98.06 221 ALA A C 1
ATOM 1739 O O . ALA A 1 221 ? -14.364 -3.501 16.886 1.00 98.06 221 ALA A O 1
ATOM 1740 N N . ARG A 1 222 ? -16.490 -4.234 17.060 1.00 97.31 222 ARG A N 1
ATOM 1741 C CA . ARG A 1 222 ? -17.113 -2.914 17.186 1.00 97.31 222 ARG A CA 1
ATOM 1742 C C . ARG A 1 222 ? -18.173 -2.914 18.280 1.00 97.31 222 ARG A C 1
ATOM 1744 O O . ARG A 1 222 ? -18.812 -3.937 18.518 1.00 97.31 222 ARG A O 1
ATOM 1751 N N . ALA A 1 223 ? -18.379 -1.762 18.903 1.00 97.00 223 ALA A N 1
ATOM 1752 C CA . ALA A 1 223 ? -19.456 -1.512 19.852 1.00 97.00 223 ALA A CA 1
ATOM 1753 C C . ALA A 1 223 ? -20.302 -0.334 19.364 1.00 97.00 223 ALA A C 1
ATOM 1755 O O . ALA A 1 223 ? -19.753 0.669 18.913 1.00 97.00 223 ALA A O 1
ATOM 1756 N N . PHE A 1 224 ? -21.626 -0.454 19.440 1.00 96.19 224 PHE A N 1
ATOM 1757 C CA . PHE A 1 224 ? -22.534 0.663 19.179 1.00 96.19 224 PHE A CA 1
ATOM 1758 C C . PHE A 1 224 ? -22.495 1.629 20.366 1.00 96.19 224 PHE A C 1
ATOM 1760 O O . PHE A 1 224 ? -22.648 1.195 21.508 1.00 96.19 224 PHE A O 1
ATOM 1767 N N . ILE A 1 225 ? -22.279 2.915 20.098 1.00 93.31 225 ILE A N 1
ATOM 1768 C CA . ILE A 1 225 ? -22.146 3.961 21.124 1.00 93.31 225 ILE A CA 1
ATOM 1769 C C . ILE A 1 225 ? -23.242 5.032 21.044 1.00 93.31 225 ILE A C 1
ATOM 1771 O O . ILE A 1 225 ? -23.253 5.940 21.869 1.00 93.31 225 ILE A O 1
ATOM 1775 N N . GLY A 1 226 ? -24.199 4.885 20.122 1.00 80.12 226 GLY A N 1
ATOM 1776 C CA . GLY A 1 226 ? -25.291 5.841 19.935 1.00 80.12 226 GLY A CA 1
ATOM 1777 C C . GLY A 1 226 ? -24.896 7.052 19.089 1.00 80.12 226 GLY A C 1
ATOM 1778 O O . GLY A 1 226 ? -23.738 7.207 18.709 1.00 80.12 226 GLY A O 1
ATOM 1779 N N . SER A 1 227 ? -25.902 7.861 18.748 1.00 64.44 227 SER A N 1
ATOM 1780 C CA . SER A 1 227 ? -25.783 9.153 18.055 1.00 64.44 227 SER A CA 1
ATOM 1781 C C . SER A 1 227 ? -25.906 10.308 19.036 1.00 64.44 227 SER A C 1
ATOM 1783 O O . SER A 1 227 ? -26.895 10.259 19.806 1.00 64.44 227 SER A O 1
#

Foldseek 3Di:
DDDDDPVVVVVVVVVVVVVPPPDPPPPVPLDCLQQAASLLSCCLVVFAQDPCHQDCVNCVNHQQQHSSHPVSQQLPGVVFRQAAALPCQPRVVLQQLDPDPVLHHHDPPHPPPPDDGDDPVSSVVVSVCRNLQVATNVRHHPPLPFLPFDWDWDWPQQQQWIFIAGPVSRGGHHIHRHADDPDRQGWDDWDADPVRQWIWTDGPRGQKIWIAGSSVRHTDDIDGNGD

Sequence (227 aa):
MRIKKHTSLFVSLAILLSCFLTTCKNEKGTPDFNRFPDDVGKIMFTKCATTGCHTDNSKGASGGLSLESWDKMFEGGTGSACMVPYRHDYSTLFSYVNTYSDMGVTLSPTMPYNNSKLTRDEVTLLKTWINNGAPDRDGFVKFSDDLNRKKIYITNQGCDVVTVMDQKTLLPMRYINVGNSAGIESPHMIRVSPDGQYWYVVFTAGQYFEKYRTSDDSFVARAFIGS